Protein AF-A0A9W9YNW7-F1 (afdb_monomer_lite)

Radius of gyration: 22.31 Å; chains: 1; bounding box: 54×56×65 Å

pLDDT: mean 75.71, std 17.48, range [20.53, 98.12]

Structure (mmCIF, N/CA/C/O backbone):
data_AF-A0A9W9YNW7-F1
#
_entry.id   AF-A0A9W9YNW7-F1
#
loop_
_atom_site.group_PDB
_atom_site.id
_atom_site.type_symbol
_atom_site.label_atom_id
_atom_site.label_alt_id
_atom_site.label_comp_id
_atom_site.label_asym_id
_atom_site.label_entity_id
_atom_site.label_seq_id
_atom_site.pdbx_PDB_ins_code
_atom_site.Cartn_x
_atom_site.Cartn_y
_atom_site.Cartn_z
_atom_site.occupancy
_atom_site.B_iso_or_equiv
_atom_site.auth_seq_id
_atom_site.auth_comp_id
_atom_site.auth_asym_id
_atom_site.auth_atom_id
_atom_site.pdbx_PDB_model_num
ATOM 1 N N . MET A 1 1 ? -9.383 -32.045 20.557 1.00 24.62 1 MET A N 1
ATOM 2 C CA . MET A 1 1 ? -8.250 -31.880 19.621 1.00 24.62 1 MET A CA 1
ATOM 3 C C . MET A 1 1 ? -8.516 -30.583 18.873 1.00 24.62 1 MET A C 1
ATOM 5 O O . MET A 1 1 ? -9.113 -30.605 17.807 1.00 24.62 1 MET A O 1
ATOM 9 N N . GLU A 1 2 ? -8.221 -29.445 19.496 1.00 21.47 2 GLU A N 1
ATOM 10 C CA . GLU A 1 2 ? -8.476 -28.137 18.882 1.00 21.47 2 GLU A CA 1
ATOM 11 C C . GLU A 1 2 ? -7.205 -27.673 18.181 1.00 21.47 2 GLU A C 1
ATOM 13 O O . GLU A 1 2 ? -6.142 -27.541 18.788 1.00 21.47 2 GLU A O 1
ATOM 18 N N . LYS A 1 3 ? -7.314 -27.539 16.858 1.00 20.53 3 LYS A N 1
ATOM 19 C CA . LYS A 1 3 ? -6.273 -27.009 15.987 1.00 20.53 3 LYS A CA 1
ATOM 20 C C . LYS A 1 3 ? -6.343 -25.487 16.042 1.00 20.53 3 LYS A C 1
ATOM 22 O O . LYS A 1 3 ? -7.335 -24.905 15.619 1.00 20.53 3 LYS A O 1
ATOM 27 N N . TRP A 1 4 ? -5.271 -24.868 16.514 1.00 24.08 4 TRP A N 1
ATOM 28 C CA . TRP A 1 4 ? -5.040 -23.435 16.387 1.00 24.08 4 TRP A CA 1
ATOM 29 C C . TRP A 1 4 ? -4.492 -23.141 14.987 1.00 24.08 4 TRP A C 1
ATOM 31 O O . TRP A 1 4 ? -3.465 -23.698 14.596 1.00 24.08 4 TRP A O 1
ATOM 41 N N . ILE A 1 5 ? -5.172 -22.280 14.229 1.00 20.89 5 ILE A N 1
ATOM 42 C CA . ILE A 1 5 ? -4.600 -21.630 13.046 1.00 20.89 5 ILE A CA 1
ATOM 43 C C . ILE A 1 5 ? -4.037 -20.297 13.534 1.00 20.89 5 ILE A C 1
ATOM 45 O O . ILE A 1 5 ? -4.786 -19.392 13.888 1.00 20.89 5 ILE A O 1
ATOM 49 N N . ILE A 1 6 ? -2.710 -20.204 13.593 1.00 22.94 6 ILE A N 1
ATOM 50 C CA . ILE A 1 6 ? -1.986 -18.963 13.872 1.00 22.94 6 ILE A CA 1
ATOM 51 C C . ILE A 1 6 ? -1.779 -18.268 12.524 1.00 22.94 6 ILE A C 1
ATOM 53 O O . ILE A 1 6 ? -0.952 -18.703 11.725 1.00 22.94 6 ILE A O 1
ATOM 57 N N . LEU A 1 7 ? -2.539 -17.205 12.264 1.00 22.58 7 LEU A N 1
ATOM 58 C CA . LEU A 1 7 ? -2.177 -16.182 11.282 1.00 22.58 7 LEU A CA 1
ATOM 59 C C . LEU A 1 7 ? -1.443 -15.069 12.034 1.00 22.58 7 LEU A C 1
ATOM 61 O O . LEU A 1 7 ? -1.831 -14.711 13.141 1.00 22.58 7 LEU A O 1
ATOM 65 N N . SER A 1 8 ? -0.356 -14.565 11.455 1.00 25.12 8 SER A N 1
ATOM 66 C CA . SER A 1 8 ? 0.611 -13.638 12.053 1.00 25.12 8 SER A CA 1
ATOM 67 C C . SER A 1 8 ? 0.098 -12.197 12.209 1.00 25.12 8 SER A C 1
ATOM 69 O O . SER A 1 8 ? 0.750 -11.246 11.793 1.00 25.12 8 SER A O 1
ATOM 71 N N . LEU A 1 9 ? -1.048 -12.034 12.862 1.00 29.39 9 LEU A N 1
ATOM 72 C CA . LEU A 1 9 ? -1.366 -10.879 13.693 1.00 29.39 9 LEU A CA 1
ATOM 73 C C . LEU A 1 9 ? -1.364 -11.397 15.132 1.00 29.39 9 LEU A C 1
ATOM 75 O O . LEU A 1 9 ? -1.964 -12.436 15.405 1.00 29.39 9 LEU A O 1
ATOM 79 N N . SER A 1 10 ? -0.743 -10.689 16.072 1.00 33.53 10 SER A N 1
ATOM 80 C CA . SER A 1 10 ? -0.905 -10.985 17.503 1.00 33.53 10 SER A CA 1
ATOM 81 C C . SER A 1 10 ? -2.305 -10.555 17.964 1.00 33.53 10 SER A C 1
ATOM 83 O O . SER A 1 10 ? -2.442 -9.648 18.780 1.00 33.53 10 SER A O 1
ATOM 85 N N . LEU A 1 11 ? -3.350 -11.146 17.382 1.00 32.44 11 LEU A N 1
ATOM 86 C CA . LEU A 1 11 ? -4.740 -10.917 17.737 1.00 32.44 11 LEU A CA 1
ATOM 87 C C . LEU A 1 11 ? -5.091 -11.889 18.864 1.00 32.44 11 LEU A C 1
ATOM 89 O O . LEU A 1 11 ? -5.338 -13.070 18.629 1.00 32.44 11 LEU A O 1
ATOM 93 N N . PHE A 1 12 ? -5.079 -11.395 20.098 1.00 39.53 12 PHE A N 1
ATOM 94 C CA . PHE A 1 12 ? -5.552 -12.152 21.253 1.00 39.53 12 PHE A CA 1
ATOM 95 C C . PHE A 1 12 ? -6.961 -11.690 21.621 1.00 39.53 12 PHE A C 1
ATOM 97 O O . PHE A 1 12 ? -7.183 -10.523 21.946 1.00 39.53 12 PHE A O 1
ATOM 104 N N . ALA A 1 13 ? -7.908 -12.625 21.577 1.00 38.06 13 ALA A N 1
ATOM 105 C CA . ALA A 1 13 ? -9.232 -12.452 22.155 1.00 38.06 13 ALA A CA 1
ATOM 106 C C . ALA A 1 13 ? -9.176 -12.865 23.632 1.00 38.06 13 ALA A C 1
ATOM 108 O O . ALA A 1 13 ? -8.926 -14.032 23.940 1.00 38.06 13 ALA A O 1
ATOM 109 N N . LEU A 1 14 ? -9.398 -11.921 24.551 1.00 43.72 14 LEU A N 1
ATOM 110 C CA . LEU A 1 14 ? -9.588 -12.256 25.961 1.00 43.72 14 LEU A CA 1
ATOM 111 C C . LEU A 1 14 ? -11.058 -12.617 26.190 1.00 43.72 14 LEU A C 1
ATOM 113 O O . LEU A 1 14 ? -11.918 -11.743 26.244 1.00 43.72 14 LEU A O 1
ATOM 117 N N . ALA A 1 15 ? -11.340 -13.911 26.338 1.00 36.50 15 ALA A N 1
ATOM 118 C CA . ALA A 1 15 ? -12.614 -14.401 26.851 1.00 36.50 15 ALA A CA 1
ATOM 119 C C . ALA A 1 15 ? -12.438 -14.761 28.331 1.00 36.50 15 ALA A C 1
ATOM 121 O O . ALA A 1 15 ? -11.646 -15.645 28.665 1.00 36.50 15 ALA A O 1
ATOM 122 N N . HIS A 1 16 ? -13.160 -14.092 29.232 1.00 44.31 16 HIS A N 1
ATOM 123 C CA . HIS A 1 16 ? -13.168 -14.497 30.634 1.00 44.31 16 HIS A CA 1
ATOM 124 C C . HIS A 1 16 ? -14.556 -14.386 31.261 1.00 44.31 16 HIS A C 1
ATOM 126 O O . HIS A 1 16 ? -15.118 -13.308 31.426 1.00 44.31 16 HIS A O 1
ATOM 132 N N . GLN A 1 17 ? -15.097 -15.542 31.635 1.00 41.09 17 GLN A N 1
ATOM 133 C CA . GLN A 1 17 ? -16.295 -15.676 32.446 1.00 41.09 17 GLN A CA 1
ATOM 134 C C . GLN A 1 17 ? -15.825 -15.562 33.907 1.00 41.09 17 GLN A C 1
ATOM 136 O O . GLN A 1 17 ? -15.124 -16.453 34.372 1.00 41.09 17 GLN A O 1
ATOM 141 N N . THR A 1 18 ? -16.189 -14.481 34.616 1.00 42.75 18 THR A N 1
ATOM 142 C CA . THR A 1 18 ? -16.122 -14.273 36.094 1.00 42.75 18 THR A CA 1
ATOM 143 C C . THR A 1 18 ? -15.006 -13.430 36.757 1.00 42.75 18 THR A C 1
ATOM 145 O O . THR A 1 18 ? -15.107 -13.214 37.963 1.00 42.75 18 THR A O 1
ATOM 148 N N . LYS A 1 19 ? -14.030 -12.833 36.050 1.00 54.34 19 LYS A N 1
ATOM 149 C CA . LYS A 1 19 ? -13.093 -11.834 36.642 1.00 54.34 19 LYS A CA 1
ATOM 150 C C . LYS A 1 19 ? -13.172 -10.480 35.935 1.00 54.34 19 LYS A C 1
ATOM 152 O O . LYS A 1 19 ? -13.503 -10.431 34.754 1.00 54.34 19 LYS A O 1
ATOM 157 N N . GLY A 1 20 ? -12.936 -9.396 36.680 1.00 69.31 20 GLY A N 1
ATOM 158 C CA . GLY A 1 20 ? -13.095 -8.013 36.215 1.00 69.31 20 GLY A CA 1
ATOM 159 C C . GLY A 1 20 ? -12.234 -7.672 34.994 1.00 69.31 20 GLY A C 1
ATOM 160 O O . GLY A 1 20 ? -11.165 -8.248 34.792 1.00 69.31 20 GLY A O 1
ATOM 161 N N . ILE A 1 21 ? -12.709 -6.725 34.176 1.00 76.12 21 ILE A N 1
ATOM 162 C CA . ILE A 1 21 ? -12.034 -6.266 32.948 1.00 76.12 21 ILE A CA 1
ATOM 163 C C . ILE A 1 21 ? -10.605 -5.777 33.250 1.00 76.12 21 ILE A C 1
ATOM 165 O O . ILE A 1 21 ? -9.687 -6.009 32.469 1.00 76.12 21 ILE A O 1
ATOM 169 N N . ASP A 1 22 ? -10.387 -5.162 34.409 1.00 78.06 22 ASP A N 1
ATOM 170 C CA . ASP A 1 22 ? -9.084 -4.708 34.893 1.00 78.06 22 ASP A CA 1
ATOM 171 C C . ASP A 1 22 ? -8.070 -5.845 35.091 1.00 78.06 22 ASP A C 1
ATOM 173 O O . ASP A 1 22 ? -6.910 -5.708 34.697 1.00 78.06 22 ASP A O 1
ATOM 177 N N . GLU A 1 23 ? -8.482 -6.986 35.651 1.00 77.44 23 GLU A N 1
ATOM 178 C CA . GLU A 1 23 ? -7.599 -8.154 35.792 1.00 77.44 23 GLU A CA 1
ATOM 179 C C . GLU A 1 23 ? -7.192 -8.709 34.422 1.00 77.44 23 GLU A C 1
ATOM 181 O O . GLU A 1 23 ? -6.022 -9.024 34.203 1.00 77.44 23 GLU A O 1
ATOM 186 N N . ALA A 1 24 ? -8.142 -8.778 33.487 1.00 78.06 24 ALA A N 1
ATOM 187 C CA . ALA A 1 24 ? -7.903 -9.260 32.131 1.00 78.06 24 ALA A CA 1
ATOM 188 C C . ALA A 1 24 ? -6.897 -8.368 31.376 1.00 78.06 24 ALA A C 1
ATOM 190 O O . ALA A 1 24 ? -5.941 -8.867 30.781 1.00 78.06 24 ALA A O 1
ATOM 191 N N . LEU A 1 25 ? -7.054 -7.043 31.453 1.00 84.31 25 LEU A N 1
ATOM 192 C CA . LEU A 1 25 ? -6.130 -6.086 30.832 1.00 84.31 25 LEU A CA 1
ATOM 193 C C . LEU A 1 25 ? -4.722 -6.148 31.454 1.00 84.31 25 LEU A C 1
ATOM 195 O O . LEU A 1 25 ? -3.717 -6.067 30.741 1.00 84.31 25 LEU A O 1
ATOM 199 N N . ASN A 1 26 ? -4.627 -6.347 32.772 1.00 83.75 26 ASN A N 1
ATOM 200 C CA . ASN A 1 26 ? -3.341 -6.527 33.448 1.00 83.75 26 ASN A CA 1
ATOM 201 C C . ASN A 1 26 ? -2.655 -7.844 33.050 1.00 83.75 26 ASN A C 1
ATOM 203 O O . ASN A 1 26 ? -1.452 -7.842 32.793 1.00 83.75 26 ASN A O 1
ATOM 207 N N . ALA A 1 27 ? -3.401 -8.947 32.938 1.00 82.75 27 ALA A N 1
ATOM 208 C CA . ALA A 1 27 ? -2.867 -10.210 32.426 1.00 82.75 27 ALA A CA 1
ATOM 209 C C . ALA A 1 27 ? -2.365 -10.053 30.982 1.00 82.75 27 ALA A C 1
ATOM 211 O O . ALA A 1 27 ? -1.250 -10.454 30.661 1.00 82.75 27 ALA A O 1
ATOM 212 N N . ALA A 1 28 ? -3.126 -9.368 30.121 1.00 83.12 28 ALA A N 1
ATOM 213 C CA . ALA A 1 28 ? -2.689 -9.078 28.757 1.00 83.12 28 ALA A CA 1
ATOM 214 C C . ALA A 1 28 ? -1.382 -8.264 28.730 1.00 83.12 28 ALA A C 1
ATOM 216 O O . ALA A 1 28 ? -0.476 -8.566 27.953 1.00 83.12 28 ALA A O 1
ATOM 217 N N . THR A 1 29 ? -1.251 -7.264 29.604 1.00 83.94 29 THR A N 1
ATOM 218 C CA . THR A 1 29 ? -0.028 -6.456 29.730 1.00 83.94 29 THR A CA 1
ATOM 219 C C . THR A 1 29 ? 1.171 -7.327 30.107 1.00 83.94 29 THR A C 1
ATOM 221 O O . THR A 1 29 ? 2.203 -7.284 29.438 1.00 83.94 29 THR A O 1
ATOM 224 N N . ASN A 1 30 ? 1.032 -8.117 31.173 1.00 83.62 30 ASN A N 1
ATOM 225 C CA . ASN A 1 30 ? 2.149 -8.815 31.803 1.00 83.62 30 ASN A CA 1
ATOM 226 C C . ASN A 1 30 ? 2.539 -10.104 31.081 1.00 83.62 30 ASN A C 1
ATOM 228 O O . ASN A 1 30 ? 3.728 -10.402 30.984 1.00 83.62 30 ASN A O 1
ATOM 232 N N . ASP A 1 31 ? 1.563 -10.836 30.550 1.00 82.75 31 ASP A N 1
ATOM 233 C CA . ASP A 1 31 ? 1.771 -12.200 30.062 1.00 82.75 31 ASP A CA 1
ATOM 234 C C . ASP A 1 31 ? 1.823 -12.272 28.531 1.00 82.75 31 ASP A C 1
ATOM 236 O O . ASP A 1 31 ? 2.442 -13.179 27.976 1.00 82.75 31 ASP A O 1
ATOM 240 N N . VAL A 1 32 ? 1.189 -11.318 27.835 1.00 81.69 32 VAL A N 1
ATOM 241 C CA . VAL A 1 32 ? 1.068 -11.333 26.367 1.00 81.69 32 VAL A CA 1
ATOM 242 C C . VAL A 1 32 ? 1.924 -10.244 25.728 1.00 81.69 32 VAL A C 1
ATOM 244 O O . VAL A 1 32 ? 2.805 -10.530 24.915 1.00 81.69 32 VAL A O 1
ATOM 247 N N . PHE A 1 33 ? 1.683 -8.981 26.079 1.00 82.31 33 PHE A N 1
ATOM 248 C CA . PHE A 1 33 ? 2.287 -7.851 25.370 1.00 82.31 33 PHE A CA 1
ATOM 249 C C . PHE A 1 33 ? 3.686 -7.479 25.863 1.00 82.31 33 PHE A C 1
ATOM 251 O O . PHE A 1 33 ? 4.446 -6.877 25.105 1.00 82.31 33 PHE A O 1
ATOM 258 N N . SER A 1 34 ? 4.067 -7.897 27.070 1.00 79.69 34 SER A N 1
ATOM 259 C CA . SER A 1 34 ? 5.428 -7.746 27.605 1.00 79.69 34 SER A CA 1
ATOM 260 C C . SER A 1 34 ? 6.497 -8.422 26.733 1.00 79.69 34 SER A C 1
ATOM 262 O O . SER A 1 34 ? 7.608 -7.911 26.608 1.00 79.69 34 SER A O 1
ATOM 264 N N . ALA A 1 35 ? 6.149 -9.539 26.085 1.00 74.94 35 ALA A N 1
ATOM 265 C CA . ALA A 1 35 ? 7.023 -10.309 25.201 1.00 74.94 35 ALA A CA 1
ATOM 266 C C . ALA A 1 35 ? 6.728 -10.084 23.703 1.00 74.94 35 ALA A C 1
ATOM 268 O O . ALA A 1 35 ? 7.316 -10.748 22.843 1.00 74.94 35 ALA A O 1
ATOM 269 N N . ALA A 1 36 ? 5.811 -9.172 23.362 1.00 68.62 36 ALA A N 1
ATOM 270 C CA . ALA A 1 36 ? 5.414 -8.943 21.978 1.00 68.62 36 ALA A CA 1
ATOM 271 C C . ALA A 1 36 ? 6.550 -8.302 21.166 1.00 68.62 36 ALA A C 1
ATOM 273 O O . ALA A 1 36 ? 7.175 -7.327 21.588 1.00 68.62 36 ALA A O 1
ATOM 274 N N . ARG A 1 37 ? 6.774 -8.805 19.944 1.00 60.12 37 ARG A N 1
ATOM 275 C CA . ARG A 1 37 ? 7.770 -8.256 19.007 1.00 60.12 37 ARG A CA 1
ATOM 276 C C . ARG A 1 37 ? 7.533 -6.758 18.784 1.00 60.12 37 ARG A C 1
ATOM 278 O O . ARG A 1 37 ? 6.393 -6.303 18.757 1.00 60.12 37 ARG A O 1
ATOM 285 N N . THR A 1 38 ? 8.610 -5.992 18.656 1.00 57.81 38 THR A N 1
ATOM 286 C CA . THR A 1 38 ? 8.573 -4.525 18.511 1.00 57.81 38 THR A CA 1
ATOM 287 C C . THR A 1 38 ? 8.147 -4.056 17.122 1.00 57.81 38 THR A C 1
ATOM 289 O O . THR A 1 38 ? 7.725 -2.916 16.983 1.00 57.81 38 THR A O 1
ATOM 292 N N . SER A 1 39 ? 8.221 -4.924 16.110 1.00 51.56 39 SER A N 1
ATOM 293 C CA . SER A 1 39 ? 7.920 -4.604 14.709 1.00 51.56 39 SER A CA 1
ATOM 294 C C . SER A 1 39 ? 6.498 -4.959 14.262 1.00 51.56 39 SER A C 1
ATOM 296 O O . SER A 1 39 ? 6.182 -4.794 13.090 1.00 51.56 39 SER A O 1
ATOM 298 N N . VAL A 1 40 ? 5.646 -5.474 15.156 1.00 55.44 40 VAL A N 1
ATOM 299 C CA . VAL A 1 40 ? 4.271 -5.877 14.818 1.00 55.44 40 VAL A CA 1
ATOM 300 C C . VAL A 1 40 ? 3.263 -5.021 15.561 1.00 55.44 40 VAL A C 1
ATOM 302 O O . VAL A 1 40 ? 3.490 -4.622 16.706 1.00 55.44 40 VAL A O 1
ATOM 305 N N . ARG A 1 41 ? 2.112 -4.779 14.932 1.00 60.34 41 ARG A N 1
ATOM 306 C CA . ARG A 1 41 ? 0.999 -4.125 15.614 1.00 60.34 41 ARG A CA 1
ATOM 307 C C . ARG A 1 41 ? 0.466 -4.985 16.743 1.00 60.34 41 ARG A C 1
ATOM 309 O O . ARG A 1 41 ? 0.321 -6.201 16.617 1.00 60.34 41 ARG A O 1
ATOM 316 N N . ARG A 1 42 ? 0.142 -4.318 17.845 1.00 71.12 42 ARG A N 1
ATOM 317 C CA . ARG A 1 42 ? -0.374 -4.937 19.058 1.00 71.12 42 ARG A CA 1
ATOM 318 C C . ARG A 1 42 ? -1.806 -4.466 19.237 1.00 71.12 42 ARG A C 1
ATOM 320 O O . ARG A 1 42 ? -2.041 -3.286 19.482 1.00 71.12 42 ARG A O 1
ATOM 327 N N . ILE A 1 43 ? -2.749 -5.382 19.056 1.00 77.31 43 ILE A N 1
ATOM 328 C CA . ILE A 1 43 ? -4.176 -5.101 19.185 1.00 77.31 43 ILE A CA 1
ATOM 329 C C . ILE A 1 43 ? -4.733 -6.030 20.257 1.00 77.31 43 ILE A C 1
ATOM 331 O O . ILE A 1 43 ? -4.586 -7.248 20.162 1.00 77.31 43 ILE A O 1
ATOM 335 N N . ALA A 1 44 ? -5.371 -5.454 21.270 1.00 79.94 44 ALA A N 1
ATOM 336 C CA . ALA A 1 44 ? -6.149 -6.190 22.254 1.00 79.94 44 ALA A CA 1
ATOM 337 C C . ALA A 1 44 ? -7.633 -6.035 21.920 1.00 79.94 44 ALA A C 1
ATOM 339 O O . ALA A 1 44 ? -8.120 -4.912 21.813 1.00 79.94 44 ALA A O 1
ATOM 340 N N . VAL A 1 45 ? -8.354 -7.147 21.770 1.00 79.94 45 VAL A N 1
ATOM 341 C CA . VAL A 1 45 ? -9.808 -7.121 21.570 1.00 79.94 45 VAL A CA 1
ATOM 342 C C . VAL A 1 45 ? -10.489 -7.568 22.858 1.00 79.94 45 VAL A C 1
ATOM 344 O O . VAL A 1 45 ? -10.316 -8.704 23.305 1.00 79.94 45 VAL A O 1
ATOM 347 N N . VAL A 1 46 ? -11.258 -6.662 23.456 1.00 79.69 46 VAL A N 1
ATOM 348 C CA . VAL A 1 46 ? -12.055 -6.903 24.659 1.00 79.69 46 VAL A CA 1
ATOM 349 C C . VAL A 1 46 ? -13.469 -7.256 24.231 1.00 79.69 46 VAL A C 1
ATOM 351 O O . VAL A 1 46 ? -14.216 -6.390 23.790 1.00 79.69 46 VAL A O 1
ATOM 354 N N . LEU A 1 47 ? -13.834 -8.529 24.364 1.00 75.19 47 LEU A N 1
ATOM 355 C CA . LEU A 1 47 ? -15.186 -9.020 24.099 1.00 75.19 47 LEU A CA 1
ATOM 356 C C . LEU A 1 47 ? -15.957 -9.085 25.420 1.00 75.19 47 LEU A C 1
ATOM 358 O O . LEU A 1 47 ? -15.543 -9.782 26.345 1.00 75.19 47 LEU A O 1
ATOM 362 N N . SER A 1 48 ? -17.068 -8.358 25.524 1.00 74.06 48 SER A N 1
ATOM 363 C CA . SER A 1 48 ? -17.885 -8.300 26.740 1.00 74.06 48 SER A CA 1
ATOM 364 C C . SER A 1 48 ? -19.378 -8.247 26.408 1.00 74.06 48 SER A C 1
ATOM 366 O O . SER A 1 48 ? -19.780 -7.775 25.351 1.00 74.06 48 SER A O 1
ATOM 368 N N . ASP A 1 49 ? -20.227 -8.696 27.327 1.00 67.12 49 ASP A N 1
ATOM 369 C CA . ASP A 1 49 ? -21.675 -8.446 27.288 1.00 67.12 49 ASP A CA 1
ATOM 370 C C . ASP A 1 49 ? -22.040 -7.026 27.778 1.00 67.12 49 ASP A C 1
ATOM 372 O O . ASP A 1 49 ? -23.214 -6.677 27.913 1.00 67.12 49 ASP A O 1
ATOM 376 N N . GLY A 1 50 ? -21.027 -6.200 28.064 1.00 59.62 50 GLY A N 1
ATOM 377 C CA . GLY A 1 50 ? -21.168 -4.841 28.568 1.00 59.62 50 GLY A CA 1
ATOM 378 C C . GLY A 1 50 ? -21.526 -4.770 30.051 1.00 59.62 50 GLY A C 1
ATOM 379 O O . GLY A 1 50 ? -21.831 -3.680 30.527 1.00 59.62 50 GLY A O 1
ATOM 380 N N . LYS A 1 51 ? -21.504 -5.881 30.800 1.00 62.31 51 LYS A N 1
ATOM 381 C CA . LYS A 1 51 ? -21.850 -5.899 32.226 1.00 62.31 51 LYS A CA 1
ATOM 382 C C . LYS A 1 51 ? -20.630 -6.214 33.083 1.00 62.31 51 LYS A C 1
ATOM 384 O O . LYS A 1 51 ? -19.933 -7.200 32.873 1.00 62.31 51 LYS A O 1
ATOM 389 N N . GLN A 1 52 ? -20.410 -5.406 34.118 1.00 60.44 52 GLN A N 1
ATOM 390 C CA . GLN A 1 52 ? -19.428 -5.690 35.165 1.00 60.44 52 GLN A CA 1
ATOM 391 C C . GLN A 1 52 ? -20.147 -5.795 36.515 1.00 60.44 52 GLN A C 1
ATOM 393 O O . GLN A 1 52 ? -20.944 -4.929 36.874 1.00 60.44 52 GLN A O 1
ATOM 398 N N . GLY A 1 53 ? -19.898 -6.887 37.247 1.00 49.16 53 GLY A N 1
ATOM 399 C CA . GLY A 1 53 ? -20.630 -7.246 38.472 1.00 49.16 53 GLY A CA 1
ATOM 400 C C . GLY A 1 53 ? -20.396 -6.330 39.681 1.00 49.16 53 GLY A C 1
ATOM 401 O O . GLY A 1 53 ? -21.090 -6.465 40.685 1.00 49.16 53 GLY A O 1
ATOM 402 N N . SER A 1 54 ? -19.448 -5.394 39.601 1.00 56.34 54 SER A N 1
ATOM 403 C CA . SER A 1 54 ? -19.090 -4.455 40.667 1.00 56.34 54 SER A CA 1
ATOM 404 C C . SER A 1 54 ? -18.867 -3.052 40.090 1.00 56.34 54 SER A C 1
ATOM 406 O O . SER A 1 54 ? -18.082 -2.869 39.164 1.00 56.34 54 SER A O 1
ATOM 408 N N . GLN A 1 55 ? -19.579 -2.060 40.634 1.00 55.38 55 GLN A N 1
ATOM 409 C CA . GLN A 1 55 ? -19.561 -0.653 40.206 1.00 55.38 55 GLN A CA 1
ATOM 410 C C . GLN A 1 55 ? -18.970 0.230 41.318 1.00 55.38 55 GLN A C 1
ATOM 412 O O . GLN A 1 55 ? -19.295 0.034 42.490 1.00 55.38 55 GLN A O 1
ATOM 417 N N . GLY A 1 56 ? -18.126 1.208 40.969 1.00 57.69 56 GLY A N 1
ATOM 418 C CA . GLY A 1 56 ? -17.588 2.205 41.906 1.00 57.69 56 GLY A CA 1
ATOM 419 C C . GLY A 1 56 ? -16.248 2.809 41.466 1.00 57.69 56 GLY A C 1
ATOM 420 O O . GLY A 1 56 ? -15.526 2.214 40.669 1.00 57.69 56 GLY A O 1
ATOM 421 N N . SER A 1 57 ? -15.877 3.967 42.030 1.00 58.66 57 SER A N 1
ATOM 422 C CA . SER A 1 57 ? -14.693 4.752 41.623 1.00 58.66 57 SER A CA 1
ATOM 423 C C . SER A 1 57 ? -13.366 3.983 41.686 1.00 58.66 57 SER A C 1
ATOM 425 O O . SER A 1 57 ? -12.439 4.281 40.937 1.00 58.66 57 SER A O 1
ATOM 427 N N . THR A 1 58 ? -13.264 2.984 42.567 1.00 65.88 58 THR A N 1
ATOM 428 C CA . THR A 1 58 ? -12.090 2.104 42.672 1.00 65.88 58 THR A CA 1
ATOM 429 C C . THR A 1 58 ? -11.972 1.160 41.473 1.00 65.88 58 THR A C 1
ATOM 431 O O . THR A 1 58 ? -10.875 0.963 40.963 1.00 65.88 58 THR A O 1
ATOM 434 N N . VAL A 1 59 ? -13.092 0.618 40.984 1.00 70.56 59 VAL A N 1
ATOM 435 C CA . VAL A 1 59 ? -13.119 -0.278 39.815 1.00 70.56 59 VAL A CA 1
ATOM 436 C C . VAL A 1 59 ? -12.787 0.507 38.546 1.00 70.56 59 VAL A C 1
ATOM 438 O O . VAL A 1 59 ? -11.944 0.086 37.759 1.00 70.56 59 VAL A O 1
ATOM 441 N N . ASP A 1 60 ? -13.364 1.699 38.398 1.00 73.44 60 ASP A N 1
ATOM 442 C CA . ASP A 1 60 ? -13.074 2.599 37.278 1.00 73.44 60 ASP A CA 1
ATOM 443 C C . ASP A 1 60 ? -11.589 3.001 37.235 1.00 73.44 60 ASP A C 1
ATOM 445 O O . ASP A 1 60 ? -10.956 2.985 36.177 1.00 73.44 60 ASP A O 1
ATOM 449 N N . GLY A 1 61 ? -11.011 3.318 38.401 1.00 75.62 61 GLY A N 1
ATOM 450 C CA . GLY A 1 61 ? -9.590 3.638 38.540 1.00 75.62 61 GLY A CA 1
ATOM 451 C C . GLY A 1 61 ? -8.673 2.475 38.151 1.00 75.62 61 GLY A C 1
ATOM 452 O O . GLY A 1 61 ? -7.662 2.690 37.476 1.00 75.62 61 GLY A O 1
ATOM 453 N N . ASN A 1 62 ? -9.041 1.243 38.505 1.00 80.38 62 ASN A N 1
ATOM 454 C CA . ASN A 1 62 ? -8.286 0.047 38.134 1.00 80.38 62 ASN A CA 1
ATOM 455 C C . ASN A 1 62 ? -8.328 -0.214 36.625 1.00 80.38 62 ASN A C 1
ATOM 457 O O . ASN A 1 62 ? -7.284 -0.468 36.025 1.00 80.38 62 ASN A O 1
ATOM 461 N N . ILE A 1 63 ? -9.504 -0.097 36.000 1.00 81.50 63 ILE A N 1
ATOM 462 C CA . ILE A 1 63 ? -9.670 -0.280 34.549 1.00 81.50 63 ILE A CA 1
ATOM 463 C C . ILE A 1 63 ? -8.850 0.758 33.790 1.00 81.50 63 ILE A C 1
ATOM 465 O O . ILE A 1 63 ? -8.120 0.409 32.861 1.00 81.50 63 ILE A O 1
ATOM 469 N N . LYS A 1 64 ? -8.909 2.025 34.217 1.00 81.44 64 LYS A N 1
ATOM 470 C CA . LYS A 1 64 ? -8.110 3.096 33.617 1.00 81.44 64 LYS A CA 1
ATOM 471 C C . LYS A 1 64 ? -6.613 2.804 33.728 1.00 81.44 64 LYS A C 1
ATOM 473 O O . LYS A 1 64 ? -5.906 2.879 32.730 1.00 81.44 64 LYS A O 1
ATOM 478 N N . THR A 1 65 ? -6.149 2.398 34.909 1.00 84.62 65 THR A N 1
ATOM 479 C CA . THR A 1 65 ? -4.736 2.064 35.152 1.00 84.62 65 THR A CA 1
ATOM 480 C C . THR A 1 65 ? -4.274 0.891 34.283 1.00 84.62 65 THR A C 1
ATOM 482 O O . THR A 1 65 ? -3.226 0.965 33.644 1.00 84.62 65 THR A O 1
ATOM 485 N N . ALA A 1 66 ? -5.064 -0.183 34.220 1.00 83.88 66 ALA A N 1
ATOM 486 C CA . ALA A 1 66 ? -4.746 -1.360 33.416 1.00 83.88 66 ALA A CA 1
ATOM 487 C C . ALA A 1 66 ? -4.710 -1.028 31.915 1.00 83.88 66 ALA A C 1
ATOM 489 O O . ALA A 1 66 ? -3.805 -1.451 31.197 1.00 83.88 66 ALA A O 1
ATOM 490 N N . THR A 1 67 ? -5.650 -0.198 31.457 1.00 84.69 67 THR A N 1
ATOM 491 C CA . THR A 1 67 ? -5.689 0.287 30.074 1.00 84.69 67 THR A CA 1
ATOM 492 C C . THR A 1 67 ? -4.465 1.152 29.763 1.00 84.69 67 THR A C 1
ATOM 494 O O . THR A 1 67 ? -3.789 0.923 28.767 1.00 84.69 67 THR A O 1
ATOM 497 N N . GLU A 1 68 ? -4.105 2.101 30.630 1.00 82.50 68 GLU A N 1
ATOM 498 C CA . GLU A 1 68 ? -2.912 2.945 30.458 1.00 82.50 68 GLU A CA 1
ATOM 499 C C . GLU A 1 68 ? -1.609 2.136 30.376 1.00 82.50 68 GLU A C 1
ATOM 501 O O . GLU A 1 68 ? -0.694 2.517 29.644 1.00 82.50 68 GLU A O 1
ATOM 506 N N . ASN A 1 69 ? -1.512 1.011 31.086 1.00 83.75 69 ASN A N 1
ATOM 507 C CA . ASN A 1 69 ? -0.344 0.135 31.003 1.00 83.75 69 ASN A CA 1
ATOM 508 C C . ASN A 1 69 ? -0.222 -0.543 29.632 1.00 83.75 69 ASN A C 1
ATOM 510 O O . ASN A 1 69 ? 0.872 -0.565 29.068 1.00 83.75 69 ASN A O 1
ATOM 514 N N . LEU A 1 70 ? -1.332 -1.009 29.051 1.00 81.75 70 LEU A N 1
ATOM 515 C CA . LEU A 1 70 ? -1.356 -1.509 27.670 1.00 81.75 70 LEU A CA 1
ATOM 516 C C . LEU A 1 70 ? -0.958 -0.419 26.669 1.00 81.75 70 LEU A C 1
ATOM 518 O O . LEU A 1 70 ? -0.150 -0.662 25.770 1.00 81.75 70 LEU A O 1
ATOM 522 N N . ARG A 1 71 ? -1.450 0.808 26.865 1.00 80.81 71 ARG A N 1
ATOM 523 C CA . ARG A 1 71 ? -1.128 1.952 25.996 1.00 80.81 71 ARG A CA 1
ATOM 524 C C . ARG A 1 71 ? 0.356 2.296 26.008 1.00 80.81 71 ARG A C 1
ATOM 526 O O . ARG A 1 71 ? 0.943 2.521 24.956 1.00 80.81 71 ARG A O 1
ATOM 533 N N . LYS A 1 72 ? 1.003 2.262 27.178 1.00 76.75 72 LYS A N 1
ATOM 534 C CA . LYS A 1 72 ? 2.463 2.453 27.297 1.00 76.75 72 L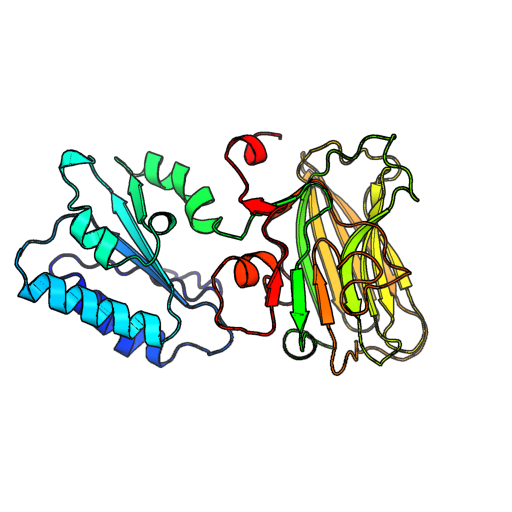YS A CA 1
ATOM 535 C C . LYS A 1 72 ? 3.266 1.400 26.528 1.00 76.75 72 LYS A C 1
ATOM 537 O O . LYS A 1 72 ? 4.396 1.671 26.136 1.00 76.75 72 LYS A O 1
ATOM 542 N N . LEU A 1 73 ? 2.687 0.223 26.289 1.00 72.81 73 LEU A N 1
ATOM 543 C CA . LEU A 1 73 ? 3.262 -0.826 25.446 1.00 72.81 73 LEU A CA 1
ATOM 544 C C . LEU A 1 73 ? 2.884 -0.678 23.960 1.00 72.81 73 LEU A C 1
ATOM 546 O O . LEU A 1 73 ? 3.169 -1.578 23.170 1.00 72.81 73 LEU A O 1
ATOM 550 N N . GLY A 1 74 ? 2.250 0.424 23.551 1.00 71.00 74 GLY A N 1
ATOM 551 C CA . GLY A 1 74 ? 1.814 0.649 22.171 1.00 71.00 74 GLY A CA 1
ATOM 552 C C . GLY A 1 74 ? 0.704 -0.305 21.722 1.00 71.00 74 GLY A C 1
ATOM 553 O O . GLY A 1 74 ? 0.619 -0.632 20.539 1.00 71.00 74 GLY A O 1
ATOM 554 N N . VAL A 1 75 ? -0.100 -0.813 22.661 1.00 76.56 75 VAL A N 1
ATOM 555 C CA . VAL A 1 75 ? -1.229 -1.701 22.369 1.00 76.56 75 VAL A CA 1
ATOM 556 C C . VAL A 1 75 ? -2.484 -0.863 22.131 1.00 76.56 75 VAL A C 1
ATOM 558 O O . VAL A 1 75 ? -2.910 -0.130 23.021 1.00 76.56 75 VAL A O 1
ATOM 561 N N . ARG A 1 76 ? -3.111 -1.017 20.959 1.00 77.38 76 ARG A N 1
ATOM 562 C CA . ARG A 1 76 ? -4.443 -0.460 20.672 1.00 77.38 76 ARG A CA 1
ATOM 563 C C . ARG A 1 76 ? -5.513 -1.397 21.225 1.00 77.38 76 ARG A C 1
ATOM 565 O O . ARG A 1 76 ? -5.458 -2.600 20.972 1.00 77.38 76 ARG A O 1
ATOM 572 N N . VAL A 1 77 ? -6.485 -0.866 21.960 1.00 77.94 77 VAL A N 1
ATOM 573 C CA . VAL A 1 77 ? -7.554 -1.667 22.574 1.00 77.94 77 VAL A CA 1
ATOM 574 C C . VAL A 1 77 ? -8.876 -1.414 21.855 1.00 77.94 77 VAL A C 1
ATOM 576 O O . VAL A 1 77 ? -9.346 -0.281 21.815 1.00 77.94 77 VAL A O 1
ATOM 579 N N . LEU A 1 78 ? -9.469 -2.474 21.305 1.00 79.25 78 LEU A N 1
ATOM 580 C CA . LEU 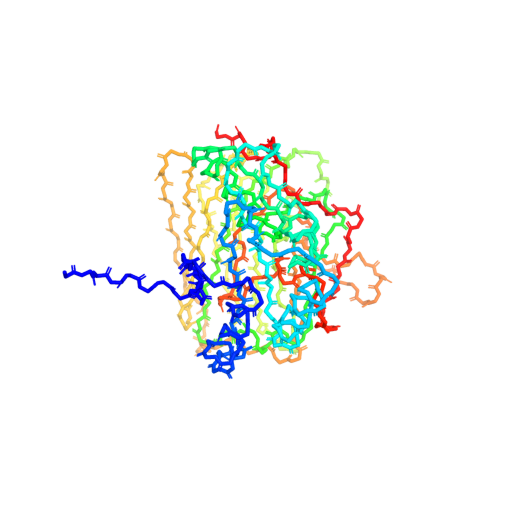A 1 78 ? -10.795 -2.479 20.687 1.00 79.25 78 LEU A CA 1
ATOM 581 C C . LEU A 1 78 ? -11.788 -3.104 21.665 1.00 79.25 78 LEU A C 1
ATOM 583 O O . LEU A 1 78 ? -11.584 -4.238 22.099 1.00 79.25 78 LEU A O 1
ATOM 587 N N . ALA A 1 79 ? -12.859 -2.395 22.010 1.00 80.56 79 ALA A N 1
ATOM 588 C CA . ALA A 1 79 ? -13.914 -2.932 22.862 1.00 80.56 79 ALA A CA 1
ATOM 589 C C . ALA A 1 79 ? -15.113 -3.338 22.011 1.00 80.56 79 ALA A C 1
ATOM 591 O O . ALA A 1 79 ? -15.675 -2.533 21.276 1.00 80.56 79 ALA A O 1
ATOM 592 N N . VAL A 1 80 ? -15.523 -4.592 22.139 1.00 80.12 80 VAL A N 1
ATOM 593 C CA . VAL A 1 80 ? -16.648 -5.178 21.423 1.00 80.12 80 VAL A CA 1
ATOM 594 C C . VAL A 1 80 ? -17.677 -5.644 22.443 1.00 80.12 80 VAL A C 1
ATOM 596 O O . VAL A 1 80 ? -17.439 -6.575 23.213 1.00 80.12 80 VAL A O 1
ATOM 599 N N . ALA A 1 81 ? -18.827 -4.981 22.438 1.00 78.31 81 ALA A N 1
ATOM 600 C CA . ALA A 1 81 ? -19.953 -5.275 23.301 1.00 78.31 81 ALA A CA 1
ATOM 601 C C . ALA A 1 81 ? -21.105 -5.910 22.524 1.00 78.31 81 ALA A C 1
ATOM 603 O O . ALA A 1 81 ? -21.608 -5.326 21.559 1.00 78.31 81 ALA A O 1
ATOM 604 N N . THR A 1 82 ? -21.536 -7.092 22.967 1.00 73.06 82 THR A N 1
ATOM 605 C CA . THR A 1 82 ? -22.637 -7.841 22.347 1.00 73.06 82 THR A CA 1
ATOM 606 C C . THR A 1 82 ? -23.828 -7.953 23.286 1.00 73.06 82 THR A C 1
ATOM 608 O O . THR A 1 82 ? -23.681 -8.420 24.415 1.00 73.06 82 THR A O 1
ATOM 611 N N . GLY A 1 83 ? -25.013 -7.581 22.815 1.00 70.12 83 GLY A N 1
ATOM 612 C CA . GLY A 1 83 ? -26.268 -7.658 23.561 1.00 70.12 83 GLY A CA 1
ATOM 613 C C . GLY A 1 83 ? -27.070 -6.360 23.456 1.00 70.12 83 GLY A C 1
ATOM 614 O O . GLY A 1 83 ? -26.531 -5.354 22.998 1.00 70.12 83 GLY A O 1
ATOM 615 N N . PRO A 1 84 ? -28.336 -6.334 23.904 1.00 67.75 84 PRO A N 1
ATOM 616 C CA . PRO A 1 84 ? -29.211 -5.179 23.719 1.00 67.75 84 PRO A CA 1
ATOM 617 C C . PRO A 1 84 ? -28.584 -3.898 24.277 1.00 67.75 84 PRO A C 1
ATOM 619 O O . PRO A 1 84 ? -28.152 -3.894 25.433 1.00 67.75 84 PRO A O 1
ATOM 622 N N . ALA A 1 85 ? -28.583 -2.803 23.511 1.00 62.66 85 ALA A N 1
ATOM 623 C CA . ALA A 1 85 ? -27.958 -1.529 23.901 1.00 62.66 85 ALA A CA 1
ATOM 624 C C . ALA A 1 85 ? -28.341 -1.023 25.313 1.00 62.66 85 ALA A C 1
ATOM 626 O O . ALA A 1 85 ? -27.522 -0.424 26.004 1.00 62.66 85 ALA A O 1
ATOM 627 N N . GLN A 1 86 ? -29.562 -1.311 25.781 1.00 59.44 86 GLN A N 1
ATOM 628 C CA . GLN A 1 86 ? -30.049 -0.935 27.123 1.00 59.44 86 GLN A CA 1
ATOM 629 C C . GLN A 1 86 ? -29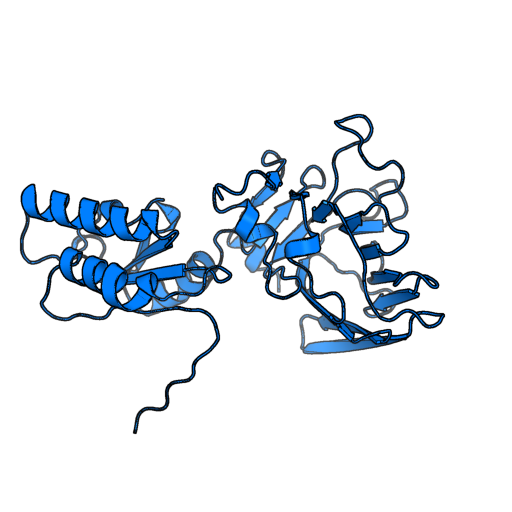.382 -1.711 28.271 1.00 59.44 86 GLN A C 1
ATOM 631 O O . GLN A 1 86 ? -29.544 -1.361 29.437 1.00 59.44 86 GLN A O 1
ATOM 636 N N . SER A 1 87 ? -28.677 -2.792 27.949 1.00 59.81 87 SER A N 1
ATOM 637 C CA . SER A 1 87 ? -28.040 -3.696 28.905 1.00 59.81 87 SER A CA 1
ATOM 638 C C . SER A 1 87 ? -26.520 -3.539 28.981 1.00 59.81 87 SER A C 1
ATOM 640 O O . SER A 1 87 ? -25.902 -4.193 29.820 1.00 59.81 87 SER A O 1
ATOM 642 N N . GLN A 1 88 ? -25.945 -2.668 28.145 1.00 65.25 88 GLN A N 1
ATOM 643 C CA . GLN A 1 88 ? -24.510 -2.421 28.057 1.00 65.25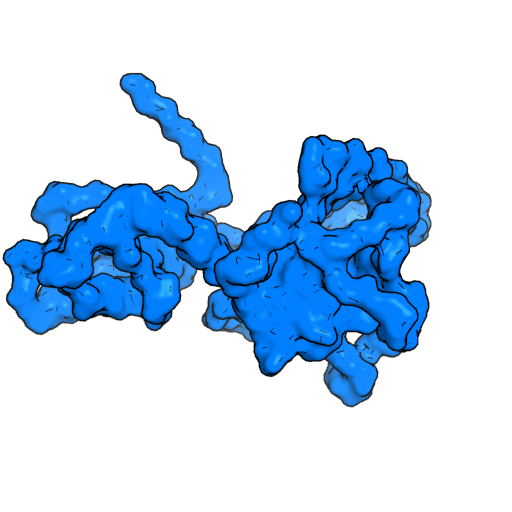 88 GLN A CA 1
ATOM 644 C C . GLN A 1 88 ? -24.106 -1.184 28.876 1.00 65.25 88 GLN A C 1
ATOM 646 O O . GLN A 1 88 ? -24.635 -0.089 28.674 1.00 65.25 88 GLN A O 1
ATOM 651 N N . ASP A 1 89 ? -23.114 -1.326 29.755 1.00 68.25 89 ASP A N 1
ATOM 652 C CA . ASP A 1 89 ? -22.460 -0.208 30.435 1.00 68.25 89 ASP A CA 1
ATOM 653 C C . ASP A 1 89 ? -21.410 0.437 29.514 1.00 68.25 89 ASP A C 1
ATOM 655 O O . ASP A 1 89 ? -20.208 0.157 29.553 1.00 68.25 89 ASP A O 1
ATOM 659 N N . THR A 1 90 ? -21.891 1.326 28.648 1.00 67.88 90 THR A N 1
ATOM 660 C CA . THR A 1 90 ? -21.057 2.065 27.686 1.00 67.88 90 THR A CA 1
ATOM 661 C C . THR A 1 90 ? -19.988 2.930 28.341 1.00 67.88 90 THR A C 1
ATOM 663 O O . THR A 1 90 ? -18.969 3.210 27.712 1.00 67.88 90 THR A O 1
ATOM 666 N N . ARG A 1 91 ? -20.171 3.336 29.601 1.00 72.44 91 ARG A N 1
ATOM 667 C CA . ARG A 1 91 ? -19.190 4.132 30.344 1.00 72.44 91 ARG A CA 1
ATOM 668 C C . ARG A 1 91 ? -17.910 3.333 30.573 1.00 72.44 91 ARG A C 1
ATOM 670 O O . ARG A 1 91 ? -16.828 3.866 30.361 1.00 72.44 91 ARG A O 1
ATOM 677 N N . ILE A 1 92 ? -18.031 2.062 30.960 1.00 69.38 92 ILE A N 1
ATOM 678 C CA . ILE A 1 92 ? -16.881 1.176 31.188 1.00 69.38 92 ILE A CA 1
ATOM 679 C C . ILE A 1 92 ? -16.141 0.896 29.885 1.00 69.38 92 ILE A C 1
ATOM 681 O O . ILE A 1 92 ? -14.923 1.040 29.823 1.00 69.38 92 ILE A O 1
ATOM 685 N N . LEU A 1 93 ? -16.874 0.578 28.824 1.00 73.75 93 LEU A N 1
ATOM 686 C CA . LEU A 1 93 ? -16.278 0.258 27.529 1.00 73.75 93 LEU A CA 1
ATOM 687 C C . LEU A 1 93 ? -15.546 1.464 26.916 1.00 73.75 93 LEU A C 1
ATOM 689 O O . LEU A 1 93 ? -14.457 1.302 26.377 1.00 73.75 93 LEU A O 1
ATOM 693 N N . ARG A 1 94 ? -16.078 2.682 27.101 1.00 74.31 94 ARG A N 1
ATOM 694 C CA . ARG A 1 94 ? -15.406 3.938 26.719 1.00 74.31 94 ARG A CA 1
ATOM 695 C C . ARG A 1 94 ? -14.141 4.234 27.524 1.00 74.31 94 ARG A C 1
ATOM 697 O O . ARG A 1 94 ? -13.280 4.954 27.040 1.00 74.31 94 ARG A O 1
ATOM 704 N N . MET A 1 95 ? -14.015 3.725 28.751 1.00 74.94 95 MET A N 1
ATOM 705 C CA . MET A 1 95 ? -12.772 3.873 29.524 1.00 74.94 95 MET A CA 1
ATOM 706 C C . MET A 1 95 ? -11.662 2.953 29.010 1.00 74.94 95 MET A C 1
ATOM 708 O O . MET A 1 95 ? -10.483 3.276 29.154 1.00 74.94 95 MET A O 1
ATOM 712 N N . VAL A 1 96 ? -12.043 1.817 28.423 1.00 77.31 96 VAL A N 1
ATOM 713 C CA . VAL A 1 96 ? -11.124 0.818 27.868 1.00 77.31 96 VAL A CA 1
ATOM 714 C C . VAL A 1 96 ? -10.610 1.246 26.490 1.00 77.31 96 VAL A C 1
ATOM 716 O O . VAL A 1 96 ? -9.456 0.982 26.152 1.00 77.31 96 VAL A O 1
ATOM 719 N N . THR A 1 97 ? -11.425 1.947 25.702 1.00 76.56 97 THR A N 1
ATOM 720 C CA . THR A 1 97 ? -11.037 2.434 24.373 1.00 76.56 97 THR A CA 1
ATOM 721 C C . THR A 1 97 ? -10.382 3.815 24.424 1.00 76.56 97 THR A C 1
ATOM 723 O O . THR A 1 97 ? -10.555 4.584 25.369 1.00 76.56 97 THR A O 1
ATOM 726 N N . GLU A 1 98 ? -9.550 4.123 23.428 1.00 69.38 98 GLU A N 1
ATOM 727 C CA . GLU A 1 98 ? -8.979 5.470 23.251 1.00 69.38 98 GLU A CA 1
ATOM 728 C C . GLU A 1 98 ? -9.899 6.369 22.439 1.00 69.38 98 GLU A C 1
ATOM 730 O O . GLU A 1 98 ? -10.038 7.556 22.734 1.00 69.38 98 GLU A O 1
ATOM 735 N N . ARG A 1 99 ? -10.520 5.788 21.411 1.00 64.00 99 ARG A N 1
ATOM 736 C CA . ARG A 1 99 ? -11.395 6.486 20.484 1.00 64.00 99 ARG A CA 1
ATOM 737 C C . ARG A 1 99 ? -12.795 5.894 20.547 1.00 64.00 99 ARG A C 1
ATOM 739 O O . ARG A 1 99 ? -12.981 4.708 20.820 1.00 64.00 99 ARG A O 1
ATOM 746 N N . ASP A 1 100 ? -13.785 6.718 20.233 1.00 62.78 100 ASP A N 1
ATOM 747 C CA . ASP A 1 100 ? -15.177 6.271 20.131 1.00 62.78 100 ASP A CA 1
ATOM 748 C C . ASP A 1 100 ? -15.371 5.254 18.992 1.00 62.78 100 ASP A C 1
ATOM 750 O O . ASP A 1 100 ? -16.226 4.381 19.093 1.00 62.78 100 ASP A O 1
ATOM 754 N N . GLU A 1 101 ? -14.543 5.320 17.944 1.00 61.69 101 GLU A N 1
ATOM 755 C CA . GLU A 1 101 ? -14.518 4.362 16.823 1.00 61.69 101 GLU A CA 1
ATOM 756 C C . GLU A 1 101 ? -13.982 2.971 17.203 1.00 61.69 101 GLU A C 1
ATOM 758 O O . GLU A 1 101 ? -14.286 1.992 16.528 1.00 61.69 101 GLU A O 1
ATOM 763 N N . ASP A 1 102 ? -13.229 2.863 18.302 1.00 68.50 102 ASP A N 1
ATOM 764 C CA . ASP A 1 102 ? -12.718 1.588 18.819 1.00 68.50 102 ASP A CA 1
ATOM 765 C C . ASP A 1 102 ? -13.759 0.852 19.685 1.00 68.50 102 ASP A C 1
ATOM 767 O O . ASP A 1 102 ? -13.508 -0.266 20.145 1.00 68.50 102 ASP A O 1
ATOM 771 N N . LEU A 1 103 ? -14.917 1.483 19.927 1.00 76.88 103 LEU A N 1
ATOM 772 C CA . LEU A 1 103 ? -16.051 0.901 20.632 1.00 76.88 103 LEU A CA 1
ATOM 773 C C . LEU A 1 103 ? -17.092 0.388 19.641 1.00 76.88 103 LEU A C 1
ATOM 775 O O . LEU A 1 103 ? -17.758 1.133 18.925 1.00 76.88 103 LEU A O 1
ATOM 779 N N . VAL A 1 104 ? -17.305 -0.915 19.688 1.00 77.06 104 VAL A N 1
ATOM 780 C CA . VAL A 1 104 ? -18.227 -1.625 18.822 1.00 77.06 104 VAL A CA 1
ATOM 781 C C . VAL A 1 104 ? -19.355 -2.146 19.672 1.00 77.06 104 VAL A C 1
ATOM 783 O O . VAL A 1 104 ? -19.153 -2.968 20.559 1.00 77.06 104 VAL A O 1
ATOM 786 N N . GLN A 1 105 ? -20.562 -1.704 19.365 1.00 77.56 105 GLN A N 1
ATOM 787 C CA . GLN A 1 105 ? -21.765 -2.213 20.003 1.00 77.56 105 GLN A CA 1
ATOM 788 C C . GLN A 1 105 ? -22.573 -2.975 18.969 1.00 77.56 105 GLN A C 1
ATOM 790 O O . GLN A 1 105 ? -22.878 -2.429 17.910 1.00 77.56 105 GLN A O 1
ATOM 795 N N . ALA A 1 106 ? -22.928 -4.215 19.256 1.00 76.12 106 ALA A N 1
ATOM 796 C CA . ALA A 1 106 ? -23.802 -5.018 18.419 1.00 76.12 106 ALA A CA 1
ATOM 797 C C . ALA A 1 106 ? -24.909 -5.622 19.281 1.00 76.12 106 ALA A C 1
ATOM 799 O O . ALA A 1 106 ? -24.642 -6.104 20.380 1.00 76.12 106 ALA A O 1
ATOM 800 N N . ASP A 1 107 ? -26.147 -5.588 18.793 1.00 75.50 107 ASP A N 1
ATOM 801 C CA . ASP A 1 107 ? -27.280 -6.141 19.539 1.00 75.50 107 ASP A CA 1
ATOM 802 C C . ASP A 1 107 ? -27.237 -7.678 19.577 1.00 75.50 107 ASP A C 1
ATOM 804 O O . ASP A 1 107 ? -27.619 -8.287 20.577 1.00 75.50 107 ASP A O 1
ATOM 808 N N . ASP A 1 108 ? -26.701 -8.296 18.523 1.00 74.12 108 ASP A N 1
ATOM 809 C CA . ASP A 1 108 ? -26.531 -9.737 18.372 1.00 74.12 108 ASP A CA 1
ATOM 810 C C . ASP A 1 108 ? -25.257 -10.083 17.574 1.00 74.12 108 ASP A C 1
ATOM 812 O O . ASP A 1 108 ? -24.458 -9.216 17.200 1.00 74.12 108 ASP A O 1
ATOM 816 N N . PHE A 1 109 ? -25.034 -11.382 17.364 1.00 72.31 109 PHE A N 1
ATOM 817 C CA . PHE A 1 109 ? -23.854 -11.880 16.663 1.00 72.31 109 PHE A CA 1
ATOM 818 C C . PHE A 1 109 ? -23.861 -11.526 15.170 1.00 72.31 109 PHE A C 1
ATOM 820 O O . PHE A 1 109 ? -22.808 -11.200 14.630 1.00 72.31 109 PHE A O 1
ATOM 827 N N . ASP A 1 110 ? -25.020 -11.513 14.513 1.00 70.44 110 ASP A N 1
ATOM 828 C CA . ASP A 1 110 ? -25.121 -11.178 13.088 1.00 70.44 110 ASP A CA 1
ATOM 829 C C . ASP A 1 110 ? -24.839 -9.686 12.853 1.00 70.44 110 ASP A C 1
ATOM 831 O O . ASP A 1 110 ? -24.102 -9.312 11.940 1.00 70.44 110 ASP A O 1
ATOM 835 N N . ALA A 1 111 ? -25.328 -8.821 13.743 1.00 67.94 111 ALA A N 1
ATOM 836 C CA . ALA A 1 111 ? -25.006 -7.402 13.777 1.00 67.94 111 ALA A CA 1
ATOM 837 C C . ALA A 1 111 ? -23.518 -7.161 14.066 1.00 67.94 111 ALA A C 1
ATOM 839 O O . ALA A 1 111 ? -22.941 -6.207 13.541 1.00 67.94 111 ALA A O 1
ATOM 840 N N . LEU A 1 112 ? -22.878 -8.012 14.877 1.00 70.31 112 LEU A N 1
ATOM 841 C CA . LEU A 1 112 ? -21.434 -7.951 15.089 1.00 70.31 112 LEU A CA 1
ATOM 842 C C . LEU A 1 112 ? -20.680 -8.343 13.816 1.00 70.31 112 LEU A C 1
ATOM 844 O O . LEU A 1 112 ? -19.777 -7.614 13.405 1.00 70.31 112 LEU A O 1
ATOM 848 N N . LEU A 1 113 ? -21.072 -9.444 13.169 1.00 68.06 113 LEU A N 1
ATOM 849 C CA . LEU A 1 113 ? -20.490 -9.884 11.899 1.00 68.06 113 LEU A CA 1
ATOM 850 C C . LEU A 1 113 ? -20.610 -8.800 10.820 1.00 68.06 113 LEU A C 1
ATOM 852 O O . LEU A 1 113 ? -19.640 -8.543 10.112 1.00 68.06 113 LEU A O 1
ATOM 856 N N . GLY A 1 114 ? -21.746 -8.101 10.753 1.00 53.75 114 GLY A N 1
ATOM 857 C CA . GLY A 1 114 ? -21.943 -6.964 9.851 1.00 53.75 114 GLY A CA 1
ATOM 858 C C . GLY A 1 114 ? -21.068 -5.743 10.166 1.00 53.75 114 GLY A C 1
ATOM 859 O O . GLY A 1 114 ? -20.828 -4.922 9.285 1.00 53.75 114 GLY A O 1
ATOM 860 N N . LYS A 1 115 ? -20.560 -5.614 11.399 1.00 59.53 115 LYS A N 1
ATOM 861 C CA . LYS A 1 115 ? -19.684 -4.507 11.826 1.00 59.53 115 LYS A CA 1
ATOM 862 C C . LYS A 1 115 ? -18.195 -4.835 11.726 1.00 59.53 115 LYS A C 1
ATOM 864 O O . LYS A 1 115 ? -17.398 -3.907 11.627 1.00 59.53 115 LYS A O 1
ATOM 869 N N . LEU A 1 116 ? -17.812 -6.116 11.696 1.00 59.66 116 LEU A N 1
ATOM 870 C CA . LEU A 1 116 ? -16.415 -6.561 11.566 1.00 59.66 116 LEU A CA 1
ATOM 871 C C . LEU A 1 116 ? -15.632 -5.889 10.427 1.00 59.66 116 LEU A C 1
ATOM 873 O O . LEU A 1 116 ? -14.490 -5.505 10.690 1.00 59.66 116 LEU A O 1
ATOM 877 N N . PRO A 1 117 ? -16.195 -5.671 9.221 1.00 50.62 117 PRO A N 1
ATOM 878 C CA . PRO A 1 117 ? -15.489 -4.950 8.166 1.00 50.62 117 PRO A CA 1
ATOM 879 C C . PRO A 1 117 ? -15.045 -3.553 8.613 1.00 50.62 117 PRO A C 1
ATOM 881 O O . PRO A 1 117 ? -13.870 -3.232 8.492 1.00 50.62 117 PRO A O 1
ATOM 884 N N . GLY A 1 118 ? -15.927 -2.776 9.254 1.00 48.34 118 GLY A N 1
ATOM 885 C CA . GLY A 1 118 ? -15.617 -1.437 9.771 1.00 48.34 118 GLY A CA 1
ATOM 886 C C . GLY A 1 118 ? -14.582 -1.429 10.904 1.00 48.34 118 GLY A C 1
ATOM 887 O O . GLY A 1 118 ? -13.728 -0.547 10.955 1.00 48.34 118 GLY A O 1
ATOM 888 N N . ILE A 1 119 ? -14.602 -2.447 11.771 1.00 53.47 119 ILE A N 1
ATOM 889 C CA . ILE A 1 119 ? -13.690 -2.603 12.927 1.00 53.47 119 ILE A CA 1
ATOM 890 C C . ILE A 1 119 ? -12.267 -2.913 12.471 1.00 53.47 119 ILE A C 1
ATOM 892 O O . ILE A 1 119 ? -11.291 -2.403 13.018 1.00 53.47 119 ILE A O 1
ATOM 896 N N . LEU A 1 120 ? -12.152 -3.742 11.438 1.00 53.62 120 LEU A N 1
ATOM 897 C CA . LEU A 1 120 ? -10.888 -4.056 10.784 1.00 53.62 120 LEU A CA 1
ATOM 898 C C . LEU A 1 120 ? -10.470 -2.953 9.791 1.00 53.62 120 LEU A C 1
ATOM 900 O O . LEU A 1 120 ? -9.371 -3.018 9.237 1.00 53.62 120 LEU A O 1
ATOM 904 N N . SER A 1 121 ? -11.325 -1.941 9.564 1.00 47.38 121 SER A N 1
ATOM 905 C CA . SER A 1 121 ? -11.155 -0.924 8.521 1.00 47.38 121 SER A CA 1
ATOM 906 C C . SER A 1 121 ? -10.679 0.451 8.994 1.00 47.38 121 SER A C 1
ATOM 908 O O . SER A 1 121 ? -10.413 1.302 8.138 1.00 47.38 121 SER A O 1
ATOM 910 N N . CYS A 1 122 ? -10.499 0.713 10.294 1.00 43.69 122 CYS A N 1
ATOM 911 C CA . CYS A 1 122 ? -9.930 1.997 10.727 1.00 43.69 122 CYS A CA 1
ATOM 912 C C . CYS A 1 122 ? -8.525 2.201 10.129 1.00 43.69 122 CYS A C 1
ATOM 914 O O . CYS A 1 122 ? -7.549 1.604 10.581 1.00 43.69 122 CYS A O 1
ATOM 916 N N . GLY A 1 123 ? -8.442 3.052 9.102 1.00 55.34 123 GLY A N 1
ATOM 917 C CA . GLY A 1 123 ? -7.225 3.360 8.350 1.00 55.34 123 GLY A CA 1
ATOM 918 C C . GLY A 1 123 ? -6.837 2.332 7.285 1.00 55.34 123 GLY A C 1
ATOM 919 O O . GLY A 1 123 ? -5.847 2.551 6.596 1.00 55.34 123 GLY A O 1
ATOM 920 N N . SER A 1 124 ? -7.568 1.221 7.121 1.00 72.69 124 SER A N 1
ATOM 921 C CA . SER A 1 124 ? -7.229 0.246 6.073 1.00 72.69 124 SER A CA 1
ATOM 922 C C . SER A 1 124 ? -7.788 0.644 4.718 1.00 72.69 124 SER A C 1
ATOM 924 O O . SER A 1 124 ? -7.280 0.141 3.726 1.00 72.69 124 SER A O 1
ATOM 926 N N . CYS A 1 125 ? -8.778 1.546 4.687 1.00 83.00 125 CYS A N 1
ATOM 927 C CA . CYS A 1 125 ? -9.407 2.084 3.488 1.00 83.00 125 CYS A CA 1
ATOM 928 C C . CYS A 1 125 ? -9.474 3.615 3.553 1.00 83.00 125 CYS A C 1
ATOM 930 O O . CYS A 1 125 ? -9.981 4.182 4.526 1.00 83.00 125 CYS A O 1
ATOM 932 N N . VAL A 1 126 ? -8.996 4.282 2.504 1.00 88.12 126 VAL A N 1
ATOM 933 C CA . VAL A 1 126 ? -9.019 5.744 2.372 1.00 88.12 126 VAL A CA 1
ATOM 934 C C . VAL A 1 126 ? -9.463 6.143 0.971 1.00 88.12 126 VAL A C 1
ATOM 936 O O . VAL A 1 126 ? -9.120 5.482 -0.010 1.00 88.12 126 VAL A O 1
ATOM 939 N N . CYS A 1 127 ? -10.204 7.243 0.880 1.00 88.75 127 CYS A N 1
ATOM 940 C CA . CYS A 1 127 ? -10.535 7.900 -0.375 1.00 88.75 127 CYS A CA 1
ATOM 941 C C . CYS A 1 127 ? -9.927 9.306 -0.424 1.00 88.75 127 CYS A C 1
ATOM 943 O O . CYS A 1 127 ? -9.907 10.011 0.588 1.00 88.75 127 CYS A O 1
ATOM 945 N N . THR A 1 128 ? -9.479 9.722 -1.606 1.00 89.56 128 THR A N 1
ATOM 946 C CA . THR A 1 128 ? -8.902 11.049 -1.871 1.00 89.56 128 THR A CA 1
ATOM 947 C C . THR A 1 128 ? -9.333 11.567 -3.241 1.00 89.56 128 THR A C 1
ATOM 949 O O . THR A 1 128 ? -9.617 10.793 -4.161 1.00 89.56 128 THR A O 1
ATOM 952 N N . ASN A 1 129 ? -9.408 12.889 -3.365 1.00 87.69 129 ASN A N 1
ATOM 953 C CA . ASN A 1 129 ? -9.742 13.611 -4.592 1.00 87.69 129 ASN A CA 1
ATOM 954 C C . ASN A 1 129 ? -8.501 14.046 -5.399 1.00 87.69 129 ASN A C 1
ATOM 956 O O . ASN A 1 129 ? -8.662 14.749 -6.393 1.00 87.69 129 ASN A O 1
ATOM 960 N N . GLY A 1 130 ? -7.293 13.648 -4.983 1.00 86.38 130 GLY A N 1
ATOM 961 C CA . GLY A 1 130 ? -6.031 14.041 -5.625 1.00 86.38 130 GLY A CA 1
ATOM 962 C C . GLY A 1 130 ? -5.253 15.136 -4.890 1.00 86.38 130 GLY A C 1
ATOM 963 O O . GLY A 1 130 ? -4.141 15.463 -5.286 1.00 86.38 130 GLY A O 1
ATOM 964 N N . ASP A 1 131 ? -5.764 15.663 -3.781 1.00 84.31 131 ASP A N 1
ATOM 965 C CA . ASP A 1 131 ? -5.022 16.646 -2.975 1.00 84.31 131 ASP A CA 1
ATOM 966 C C . ASP A 1 131 ? -4.344 16.002 -1.752 1.00 84.31 131 ASP A C 1
ATOM 968 O O . ASP A 1 131 ? -3.786 16.690 -0.901 1.00 84.31 131 ASP A O 1
ATOM 972 N N . GLY A 1 132 ? -4.487 14.687 -1.586 1.00 86.06 132 GLY A N 1
ATOM 973 C CA . GLY A 1 132 ? -4.023 13.940 -0.420 1.00 86.06 132 GLY A CA 1
ATOM 974 C C . GLY A 1 132 ? -2.779 13.114 -0.707 1.00 86.06 132 GLY A C 1
ATOM 975 O O . GLY A 1 132 ? -2.687 12.492 -1.762 1.00 86.06 132 GLY A O 1
ATOM 976 N N . TYR A 1 133 ? -1.856 13.076 0.250 1.00 90.00 133 TYR A N 1
ATOM 977 C CA . TYR A 1 133 ? -0.645 12.262 0.195 1.00 90.00 133 TYR A CA 1
ATOM 978 C C . TYR A 1 133 ? -0.173 11.871 1.598 1.00 90.00 133 TYR A C 1
ATOM 980 O O . TYR A 1 133 ? -0.538 12.503 2.596 1.00 90.00 133 TYR A O 1
ATOM 988 N N . ILE A 1 134 ? 0.665 10.837 1.650 1.00 89.50 134 ILE A N 1
ATOM 989 C CA . ILE A 1 134 ? 1.379 10.384 2.843 1.00 89.50 134 ILE A CA 1
ATOM 990 C C . ILE A 1 134 ? 2.870 10.348 2.505 1.00 89.50 134 ILE A C 1
ATOM 992 O O . ILE A 1 134 ? 3.252 9.743 1.502 1.00 89.50 134 ILE A O 1
ATOM 996 N N . ILE A 1 135 ? 3.699 10.956 3.348 1.00 89.38 135 ILE A N 1
ATOM 997 C CA . ILE A 1 135 ? 5.161 10.853 3.279 1.00 89.38 135 ILE A CA 1
ATOM 998 C C . ILE A 1 135 ? 5.630 10.047 4.478 1.00 89.38 135 ILE A C 1
ATOM 1000 O O . ILE A 1 135 ? 5.111 10.229 5.578 1.00 89.38 135 ILE A O 1
ATOM 1004 N N . ILE A 1 136 ? 6.586 9.152 4.254 1.00 88.00 136 ILE A N 1
ATOM 1005 C CA . ILE A 1 136 ? 7.208 8.338 5.294 1.00 88.00 136 ILE A CA 1
ATOM 1006 C C . ILE A 1 136 ? 8.722 8.468 5.177 1.00 88.00 136 ILE A C 1
ATOM 1008 O O . ILE A 1 136 ? 9.315 7.952 4.227 1.00 88.00 136 ILE A O 1
ATOM 1012 N N . ASP A 1 137 ? 9.348 9.133 6.141 1.00 86.06 137 ASP A N 1
ATOM 1013 C CA . ASP A 1 137 ? 10.801 9.280 6.203 1.00 86.06 137 ASP A CA 1
ATOM 1014 C C . ASP A 1 137 ? 11.487 7.979 6.639 1.00 86.06 137 ASP A C 1
ATOM 1016 O O . ASP A 1 137 ? 10.898 7.113 7.293 1.00 86.06 137 ASP A O 1
ATOM 1020 N N . ASN A 1 138 ? 12.777 7.853 6.314 1.00 85.44 138 ASN A N 1
ATOM 1021 C CA . ASN A 1 138 ? 13.613 6.697 6.659 1.00 85.44 138 ASN A CA 1
ATOM 1022 C C . ASN A 1 138 ? 12.984 5.358 6.234 1.00 85.44 138 ASN A C 1
ATOM 1024 O O . ASN A 1 138 ? 13.051 4.346 6.950 1.00 85.44 138 ASN A O 1
ATOM 1028 N N . TYR A 1 139 ? 12.354 5.357 5.057 1.00 87.88 139 TYR A N 1
ATOM 1029 C CA . TYR A 1 139 ? 11.579 4.223 4.561 1.00 87.88 139 TYR A CA 1
ATOM 1030 C C . TYR A 1 139 ? 12.435 2.965 4.319 1.00 87.88 139 TYR A C 1
ATOM 1032 O O . TYR A 1 139 ? 11.926 1.847 4.385 1.00 87.88 139 TYR A O 1
ATOM 1040 N N . GLU A 1 140 ? 13.754 3.126 4.172 1.00 85.38 140 GLU A N 1
ATOM 1041 C CA . GLU A 1 140 ? 14.764 2.064 4.108 1.00 85.38 140 GLU A CA 1
ATOM 1042 C C . GLU A 1 140 ? 14.588 1.014 5.215 1.00 85.38 140 GLU A C 1
ATOM 1044 O O . GLU A 1 140 ? 14.748 -0.184 4.986 1.00 85.38 140 GLU A O 1
ATOM 1049 N N . THR A 1 141 ? 14.203 1.456 6.417 1.00 77.81 141 THR A N 1
ATOM 1050 C CA . THR A 1 141 ? 14.072 0.604 7.608 1.00 77.81 141 THR A CA 1
ATOM 1051 C C . THR A 1 141 ? 12.828 -0.278 7.567 1.00 77.81 141 THR A C 1
ATOM 1053 O O . THR A 1 141 ? 12.708 -1.223 8.347 1.00 77.81 141 THR A O 1
ATOM 1056 N N . LYS A 1 142 ? 11.890 0.038 6.671 1.00 77.62 142 LYS A N 1
ATOM 1057 C CA . LYS A 1 142 ? 10.606 -0.644 6.501 1.00 77.62 142 LYS A CA 1
ATOM 1058 C C . LYS A 1 142 ? 10.606 -1.561 5.274 1.00 77.62 142 LYS A C 1
ATOM 1060 O O . LYS A 1 142 ? 9.584 -2.175 4.991 1.00 77.62 142 LYS A O 1
ATOM 1065 N N . LYS A 1 143 ? 11.733 -1.655 4.555 1.00 84.31 143 LYS A N 1
ATOM 1066 C CA . LYS A 1 143 ? 11.840 -2.357 3.275 1.00 84.31 143 LYS A CA 1
ATOM 1067 C C . LYS A 1 143 ? 12.697 -3.612 3.331 1.00 84.31 143 LYS A C 1
ATOM 1069 O O . LYS A 1 143 ? 13.765 -3.644 3.942 1.00 84.31 143 LYS A O 1
ATOM 1074 N N . ASN A 1 144 ? 12.265 -4.636 2.599 1.00 85.19 144 ASN A N 1
ATOM 1075 C CA . ASN A 1 144 ? 13.123 -5.761 2.268 1.00 85.19 144 ASN A CA 1
ATOM 1076 C C . ASN A 1 144 ? 13.892 -5.444 0.973 1.00 85.19 144 ASN A C 1
ATOM 1078 O O . ASN A 1 144 ? 13.320 -5.140 -0.066 1.00 85.19 144 ASN A O 1
ATOM 1082 N N . ARG A 1 145 ? 15.226 -5.486 1.024 1.00 89.50 145 ARG A N 1
ATOM 1083 C CA . ARG A 1 145 ? 16.066 -5.101 -0.126 1.00 89.50 145 ARG A CA 1
ATOM 1084 C C . ARG A 1 145 ? 16.023 -6.143 -1.248 1.00 89.50 145 ARG A C 1
ATOM 1086 O O . ARG A 1 145 ? 16.108 -5.799 -2.424 1.00 89.50 145 ARG A O 1
ATOM 1093 N N . GLU A 1 146 ? 15.875 -7.420 -0.913 1.00 89.19 146 GLU A N 1
ATOM 1094 C CA . GLU A 1 146 ? 15.938 -8.536 -1.874 1.00 89.19 146 GLU A CA 1
ATOM 1095 C C . GLU A 1 146 ? 14.565 -8.932 -2.419 1.00 89.19 146 GLU A C 1
ATOM 1097 O O . GLU A 1 146 ? 14.472 -9.608 -3.446 1.00 89.19 146 GLU A O 1
ATOM 1102 N N . ARG A 1 147 ? 13.494 -8.540 -1.726 1.00 92.62 147 ARG A N 1
ATOM 1103 C CA . ARG A 1 147 ? 12.127 -8.897 -2.089 1.00 92.62 147 ARG A CA 1
ATOM 1104 C C . ARG A 1 147 ? 11.186 -7.727 -1.895 1.00 92.62 147 ARG A C 1
ATOM 1106 O O . ARG A 1 147 ? 11.340 -7.000 -0.931 1.00 92.62 147 ARG A O 1
ATOM 1113 N N . ASP A 1 148 ? 10.197 -7.626 -2.771 1.00 93.38 148 ASP A N 1
ATOM 1114 C CA . ASP A 1 148 ? 9.032 -6.777 -2.551 1.00 93.38 148 ASP A CA 1
ATOM 1115 C C . ASP A 1 148 ? 7.777 -7.658 -2.526 1.00 93.38 148 ASP A C 1
ATOM 1117 O O . ASP A 1 148 ? 7.638 -8.546 -3.370 1.00 93.38 148 ASP A O 1
ATOM 1121 N N . ASP A 1 149 ? 6.861 -7.391 -1.604 1.00 92.31 149 ASP A N 1
ATOM 1122 C CA . ASP A 1 149 ? 5.485 -7.891 -1.575 1.00 92.31 149 ASP A CA 1
ATOM 1123 C C . ASP A 1 149 ? 4.551 -6.693 -1.360 1.00 92.31 149 ASP A C 1
ATOM 1125 O O . ASP A 1 149 ? 4.485 -6.121 -0.271 1.00 92.31 149 ASP A O 1
ATOM 1129 N N . ILE A 1 150 ? 3.887 -6.262 -2.432 1.00 96.31 150 ILE A N 1
ATOM 1130 C CA . ILE A 1 150 ? 3.005 -5.095 -2.448 1.00 96.31 150 ILE A CA 1
ATOM 1131 C C . ILE A 1 150 ? 1.592 -5.567 -2.745 1.00 96.31 150 ILE A C 1
ATOM 1133 O O . ILE A 1 150 ? 1.346 -6.214 -3.768 1.00 96.31 150 ILE A O 1
ATOM 1137 N N . ARG A 1 151 ? 0.647 -5.209 -1.879 1.00 93.88 151 ARG A N 1
ATOM 1138 C CA . ARG A 1 151 ? -0.759 -5.595 -2.018 1.00 93.88 151 ARG A CA 1
ATOM 1139 C C . ARG A 1 151 ? -1.640 -4.401 -1.769 1.00 93.88 151 ARG A C 1
ATOM 1141 O O . ARG A 1 151 ? -1.375 -3.626 -0.862 1.00 93.88 151 ARG A O 1
ATOM 1148 N N . PHE A 1 152 ? -2.686 -4.268 -2.563 1.00 93.25 152 PHE A N 1
ATOM 1149 C CA . PHE A 1 152 ? -3.770 -3.335 -2.300 1.00 93.25 152 PHE A CA 1
ATOM 1150 C C . PHE A 1 152 ? -4.986 -3.724 -3.128 1.00 93.25 152 PHE A C 1
ATOM 1152 O O . PHE A 1 152 ? -4.889 -4.446 -4.121 1.00 93.25 152 PHE A O 1
ATOM 1159 N N . GLU A 1 153 ? -6.135 -3.207 -2.729 1.00 90.94 153 GLU A N 1
ATOM 1160 C CA . GLU A 1 153 ? -7.305 -3.133 -3.585 1.00 90.94 153 GLU A CA 1
ATOM 1161 C C . GLU A 1 153 ? -7.620 -1.672 -3.839 1.00 90.94 153 GLU A C 1
ATOM 1163 O O . GLU A 1 153 ? -7.527 -0.857 -2.925 1.00 90.94 153 GLU A O 1
ATOM 1168 N N . PHE A 1 154 ? -7.989 -1.313 -5.058 1.00 91.19 154 PHE A N 1
ATOM 1169 C CA . PHE A 1 154 ? -8.313 0.073 -5.367 1.00 91.19 154 PHE A CA 1
ATOM 1170 C C . PHE A 1 154 ? -9.450 0.174 -6.366 1.00 91.19 154 PHE A C 1
ATOM 1172 O O . PHE A 1 154 ? -9.749 -0.766 -7.096 1.00 91.19 154 PHE A O 1
ATOM 1179 N N . LYS A 1 155 ? -10.071 1.348 -6.379 1.00 88.31 155 LYS A N 1
ATOM 1180 C CA . LYS A 1 155 ? -10.999 1.785 -7.408 1.00 88.31 155 LYS A CA 1
ATOM 1181 C C . LYS A 1 155 ? -10.748 3.250 -7.711 1.00 88.31 155 LYS A C 1
ATOM 1183 O O . LYS A 1 155 ? -10.438 4.037 -6.813 1.00 88.31 155 LYS A O 1
ATOM 1188 N N . SER A 1 156 ? -10.917 3.631 -8.968 1.00 86.56 156 SER A N 1
ATOM 1189 C CA . SER A 1 156 ? -10.784 5.020 -9.393 1.00 86.56 156 SER A CA 1
ATOM 1190 C C . SER A 1 156 ? -11.885 5.393 -10.375 1.00 86.56 156 SER A C 1
ATOM 1192 O O . SER A 1 156 ? -12.233 4.614 -11.262 1.00 86.56 156 SER A O 1
ATOM 1194 N N . ALA A 1 157 ? -12.432 6.595 -10.202 1.00 73.44 157 ALA A N 1
ATOM 1195 C CA . ALA A 1 157 ? -13.452 7.179 -11.068 1.00 73.44 157 ALA A CA 1
ATOM 1196 C C . ALA A 1 157 ? -12.858 8.204 -12.049 1.00 73.44 157 ALA A C 1
ATOM 1198 O O . ALA A 1 157 ? -13.560 9.116 -12.472 1.00 73.44 157 ALA A O 1
ATOM 1199 N N . LEU A 1 158 ? -11.566 8.093 -12.378 1.00 70.81 158 LEU A N 1
ATOM 1200 C CA . LEU A 1 158 ? -10.905 8.985 -13.329 1.00 70.81 158 LEU A CA 1
ATOM 1201 C C . LEU A 1 158 ? -11.661 9.033 -14.663 1.00 70.81 158 LEU A C 1
ATOM 1203 O O . LEU A 1 158 ? -11.685 8.066 -15.422 1.00 70.81 158 LEU A O 1
ATOM 1207 N N . THR A 1 159 ? -12.280 10.181 -14.944 1.00 58.94 159 THR A N 1
ATOM 1208 C CA . THR A 1 159 ? -12.955 10.474 -16.213 1.00 58.94 159 THR A CA 1
ATOM 1209 C C . THR A 1 159 ? -12.079 11.369 -17.089 1.00 58.94 159 THR A C 1
ATOM 1211 O O . THR A 1 159 ? -11.320 12.190 -16.582 1.00 58.94 159 THR A O 1
ATOM 1214 N N . GLY A 1 160 ? -12.189 11.219 -18.412 1.00 51.53 160 GLY A N 1
ATOM 1215 C CA . GLY A 1 160 ? -11.260 11.738 -19.432 1.00 51.53 160 GLY A CA 1
ATOM 1216 C C . GLY A 1 160 ? -11.119 13.261 -19.609 1.00 51.53 160 GLY A C 1
ATOM 1217 O O . GLY A 1 160 ? -10.818 13.697 -20.716 1.00 51.53 160 GLY A O 1
ATOM 1218 N N . THR A 1 161 ? -11.322 14.076 -18.574 1.00 50.91 161 THR A N 1
ATOM 1219 C CA . THR A 1 161 ? -11.123 15.539 -18.604 1.00 50.91 161 THR A CA 1
ATOM 1220 C C . THR A 1 161 ? -9.965 16.032 -17.737 1.00 50.91 161 THR A C 1
ATOM 1222 O O . THR A 1 161 ? -9.623 17.211 -17.810 1.00 50.91 161 THR A O 1
ATOM 1225 N N . ASP A 1 162 ? -9.328 15.163 -16.948 1.00 52.94 162 ASP A N 1
ATOM 1226 C CA . ASP A 1 162 ? -8.206 15.556 -16.096 1.00 52.94 162 ASP A CA 1
ATOM 1227 C C . ASP A 1 162 ? -6.924 15.721 -16.931 1.00 52.94 162 ASP A C 1
ATOM 1229 O O . ASP A 1 162 ? -6.225 14.761 -17.256 1.00 52.94 162 ASP A O 1
ATOM 1233 N N . ALA A 1 163 ? -6.632 16.959 -17.325 1.00 46.22 163 ALA A N 1
ATOM 1234 C CA . ALA A 1 163 ? -5.498 17.320 -18.167 1.00 46.22 163 ALA A CA 1
ATOM 1235 C C . ALA A 1 163 ? -4.142 16.936 -17.533 1.00 46.22 163 ALA A C 1
ATOM 1237 O O . ALA A 1 163 ? -3.663 17.600 -16.618 1.00 46.22 163 ALA A O 1
ATOM 1238 N N . GLY A 1 164 ? -3.504 15.880 -18.053 1.00 51.06 164 GLY A N 1
ATOM 1239 C CA . GLY A 1 164 ? -2.107 15.524 -17.763 1.00 51.06 164 GLY A CA 1
ATOM 1240 C C . GLY A 1 164 ? -1.849 14.020 -17.850 1.00 51.06 164 GLY A C 1
ATOM 1241 O O . GLY A 1 164 ? -2.312 13.294 -16.981 1.00 51.06 164 GLY A O 1
ATOM 1242 N N . THR A 1 165 ? -1.150 13.578 -18.911 1.00 56.53 165 THR A N 1
ATOM 1243 C CA . THR A 1 165 ? -0.605 12.222 -19.226 1.00 56.53 165 THR A CA 1
ATOM 1244 C C . THR A 1 165 ? -1.490 10.979 -19.020 1.00 56.53 165 THR A C 1
ATOM 1246 O O . THR A 1 165 ? -1.095 9.889 -19.426 1.00 56.53 165 THR A O 1
ATOM 1249 N N . GLY A 1 166 ? -2.672 11.109 -18.423 1.00 70.56 166 GLY A N 1
ATOM 1250 C CA . GLY A 1 166 ? -3.516 10.014 -17.978 1.00 70.56 166 GLY A CA 1
ATOM 1251 C C . GLY A 1 166 ? -2.925 9.185 -16.839 1.00 70.56 166 GLY A C 1
ATOM 1252 O O . GLY A 1 166 ? -3.525 8.170 -16.512 1.00 70.56 166 GLY A O 1
ATOM 1253 N N . LYS A 1 167 ? -1.779 9.564 -16.252 1.00 82.88 167 LYS A N 1
ATOM 1254 C CA . LYS A 1 167 ? -1.083 8.786 -15.216 1.00 82.88 167 LYS A CA 1
ATOM 1255 C C . LYS A 1 167 ? -1.288 9.372 -13.829 1.00 82.88 167 LYS A C 1
ATOM 1257 O O . LYS A 1 167 ? -1.298 10.592 -13.670 1.00 82.88 167 LYS A O 1
ATOM 1262 N N . ARG A 1 168 ? -1.358 8.505 -12.826 1.00 88.19 168 ARG A N 1
ATOM 1263 C CA . ARG A 1 168 ? -1.401 8.872 -11.411 1.00 88.19 168 ARG A CA 1
ATOM 1264 C C . ARG A 1 168 ? -0.482 7.979 -10.590 1.00 88.19 168 ARG A C 1
ATOM 1266 O O . ARG A 1 168 ? -0.290 6.807 -10.917 1.00 88.19 168 ARG A O 1
ATOM 1273 N N . ILE A 1 169 ? 0.070 8.536 -9.521 1.00 91.12 169 ILE A N 1
ATOM 1274 C CA . ILE A 1 169 ? 0.933 7.814 -8.584 1.00 91.12 169 ILE A CA 1
ATOM 1275 C C . ILE A 1 169 ? 0.106 7.123 -7.490 1.00 91.12 169 ILE A C 1
ATOM 1277 O O . ILE A 1 169 ? -0.819 7.710 -6.937 1.00 91.12 169 ILE A O 1
ATOM 1281 N N . ILE A 1 170 ? 0.459 5.879 -7.163 1.00 94.56 170 ILE A N 1
ATOM 1282 C CA . ILE A 1 170 ? 0.018 5.182 -5.942 1.00 94.56 170 ILE A CA 1
ATOM 1283 C C . ILE A 1 170 ? 1.159 5.151 -4.928 1.00 94.56 170 ILE A C 1
ATOM 1285 O O . ILE A 1 170 ? 0.928 5.347 -3.737 1.00 94.56 170 ILE A O 1
ATOM 1289 N N . MET A 1 171 ? 2.387 4.913 -5.391 1.00 95.25 171 MET A N 1
ATOM 1290 C CA . MET A 1 171 ? 3.568 4.856 -4.542 1.00 95.25 171 MET A CA 1
ATOM 1291 C C . MET A 1 171 ? 4.828 5.240 -5.309 1.00 95.25 171 MET A C 1
ATOM 1293 O O . MET A 1 171 ? 5.005 4.855 -6.465 1.00 95.25 171 MET A O 1
ATOM 1297 N N . HIS A 1 172 ? 5.743 5.923 -4.635 1.00 94.38 172 HIS A N 1
ATOM 1298 C CA . HIS A 1 172 ? 7.114 6.108 -5.086 1.00 94.38 172 HIS A CA 1
ATOM 1299 C C . HIS A 1 172 ? 8.059 6.078 -3.890 1.00 94.38 172 HIS A C 1
ATOM 1301 O O . HIS A 1 172 ? 7.747 6.639 -2.847 1.00 94.38 172 HIS A O 1
ATOM 1307 N N . ILE A 1 173 ? 9.207 5.428 -4.041 1.00 92.38 173 ILE A N 1
ATOM 1308 C CA . ILE A 1 173 ? 10.311 5.552 -3.093 1.00 92.38 173 ILE A CA 1
ATOM 1309 C C . ILE A 1 173 ? 11.398 6.376 -3.758 1.00 92.38 173 ILE A C 1
ATOM 1311 O O . ILE A 1 173 ? 11.890 5.998 -4.824 1.00 92.38 173 ILE A O 1
ATOM 1315 N N . GLU A 1 174 ? 11.776 7.455 -3.091 1.00 85.56 174 GLU A N 1
ATOM 1316 C CA . GLU A 1 174 ? 12.909 8.291 -3.449 1.00 85.56 174 GLU A CA 1
ATOM 1317 C C . GLU A 1 174 ? 14.068 8.026 -2.492 1.00 85.56 174 GLU A C 1
ATOM 1319 O O . GLU A 1 174 ? 13.866 7.830 -1.294 1.00 85.56 174 GLU A O 1
ATOM 1324 N N . SER A 1 175 ? 15.288 8.026 -3.018 1.00 86.88 175 SER A N 1
ATOM 1325 C CA . SER A 1 175 ? 16.512 7.947 -2.227 1.00 86.88 175 SER A CA 1
ATOM 1326 C C . SER A 1 175 ? 17.645 8.679 -2.942 1.00 86.88 175 SER A C 1
ATOM 1328 O O . SER A 1 175 ? 17.507 9.048 -4.107 1.00 86.88 175 SER A O 1
ATOM 1330 N N . ASP A 1 176 ? 18.794 8.816 -2.279 1.00 86.38 176 ASP A N 1
ATOM 1331 C CA . ASP A 1 176 ? 20.007 9.381 -2.893 1.00 86.38 176 ASP A CA 1
ATOM 1332 C C . ASP A 1 176 ? 20.601 8.489 -4.005 1.00 86.38 176 ASP A C 1
ATOM 1334 O O . ASP A 1 176 ? 21.555 8.868 -4.690 1.00 86.38 176 ASP A O 1
ATOM 1338 N N . TYR A 1 177 ? 20.087 7.266 -4.152 1.00 90.12 177 TYR A N 1
ATOM 1339 C CA . TYR A 1 177 ? 20.570 6.265 -5.092 1.00 90.12 177 TYR A CA 1
ATOM 1340 C C . TYR A 1 177 ? 19.656 6.209 -6.318 1.00 90.12 177 TYR A C 1
ATOM 1342 O O . TYR A 1 177 ? 18.509 6.647 -6.305 1.00 90.12 177 TYR A O 1
ATOM 1350 N N . VAL A 1 178 ? 20.181 5.657 -7.414 1.00 89.38 178 VAL A N 1
ATOM 1351 C CA . VAL A 1 178 ? 19.420 5.474 -8.666 1.00 89.38 178 VAL A CA 1
ATOM 1352 C C . VAL A 1 178 ? 18.331 4.400 -8.549 1.00 89.38 178 VAL A C 1
ATOM 1354 O O . VAL A 1 178 ? 17.414 4.340 -9.376 1.00 89.38 178 VAL A O 1
ATOM 1357 N N . ASP A 1 179 ? 18.462 3.546 -7.537 1.00 93.19 179 ASP A N 1
ATOM 1358 C CA . ASP A 1 179 ? 17.504 2.534 -7.140 1.00 93.19 179 ASP A CA 1
ATOM 1359 C C . ASP A 1 179 ? 16.152 3.173 -6.846 1.00 93.19 179 ASP A C 1
ATOM 1361 O O . ASP A 1 179 ? 16.041 4.173 -6.138 1.00 93.19 179 ASP A O 1
ATOM 1365 N N . GLN A 1 180 ? 15.101 2.588 -7.406 1.00 91.31 180 GLN A N 1
ATOM 1366 C CA . GLN A 1 180 ? 13.768 3.160 -7.297 1.00 91.31 180 GLN A CA 1
ATOM 1367 C C . GLN A 1 180 ? 12.709 2.077 -7.287 1.00 91.31 180 GLN A C 1
ATOM 1369 O O . GLN A 1 180 ? 12.851 1.030 -7.922 1.00 91.31 180 GLN A O 1
ATOM 1374 N N . LEU A 1 181 ? 11.597 2.395 -6.639 1.00 94.94 181 LEU A N 1
ATOM 1375 C CA . LEU A 1 181 ? 10.371 1.622 -6.698 1.00 94.94 181 LEU A CA 1
ATOM 1376 C C . LEU A 1 181 ? 9.222 2.581 -6.976 1.00 94.94 181 LEU A C 1
ATOM 1378 O O . LEU A 1 181 ? 9.095 3.619 -6.326 1.00 94.94 181 LEU A O 1
ATOM 1382 N N . TYR A 1 182 ? 8.403 2.259 -7.965 1.00 95.44 182 TYR A N 1
ATOM 1383 C CA . TYR A 1 182 ? 7.287 3.092 -8.378 1.00 95.44 182 TYR A CA 1
ATOM 1384 C C . TYR A 1 182 ? 6.088 2.223 -8.731 1.00 95.44 182 TYR A C 1
ATOM 1386 O O . TYR A 1 182 ? 6.207 1.237 -9.465 1.00 95.44 182 TYR A O 1
ATOM 1394 N N . VAL A 1 183 ? 4.933 2.631 -8.216 1.00 96.19 183 VAL A N 1
ATOM 1395 C CA . VAL A 1 183 ? 3.629 2.091 -8.569 1.00 96.19 183 VAL A CA 1
ATOM 1396 C C . VAL A 1 183 ? 2.739 3.240 -9.010 1.00 96.19 183 VAL A C 1
ATOM 1398 O O . VAL A 1 183 ? 2.503 4.196 -8.266 1.00 96.19 183 VAL A O 1
ATOM 1401 N N . GLY A 1 184 ? 2.213 3.125 -10.218 1.00 92.31 184 GLY A N 1
ATOM 1402 C CA . GLY A 1 184 ? 1.252 4.063 -10.771 1.00 92.31 184 GLY A CA 1
ATOM 1403 C C . GLY A 1 184 ? 0.159 3.347 -11.535 1.00 92.31 184 GLY A C 1
ATOM 1404 O O . GLY A 1 184 ? 0.174 2.127 -11.688 1.00 92.31 184 GLY A O 1
ATOM 1405 N N . TYR A 1 185 ? -0.794 4.115 -12.030 1.00 87.94 185 TYR A N 1
ATOM 1406 C CA . TYR A 1 185 ? -1.824 3.613 -12.926 1.00 87.94 185 TYR A CA 1
ATOM 1407 C C . TYR A 1 185 ? -2.179 4.663 -13.967 1.00 87.94 185 TYR A C 1
ATOM 1409 O O . TYR A 1 185 ? -1.893 5.854 -13.801 1.00 87.94 185 TYR A O 1
ATOM 1417 N N . THR A 1 186 ? -2.790 4.207 -15.056 1.00 78.44 186 THR A N 1
ATOM 1418 C CA . THR A 1 186 ? -3.197 5.058 -16.174 1.00 78.44 186 THR A CA 1
ATOM 1419 C C . THR A 1 186 ? -4.709 5.025 -16.407 1.00 78.44 186 THR A C 1
ATOM 1421 O O . THR A 1 186 ? -5.383 4.084 -15.996 1.00 78.44 186 THR A O 1
ATOM 1424 N N . MET A 1 187 ? -5.241 6.031 -17.111 1.00 66.38 187 MET A N 1
ATOM 1425 C CA . MET A 1 187 ? -6.669 6.183 -17.439 1.00 66.38 187 MET A CA 1
ATOM 1426 C C . MET A 1 187 ? -7.297 4.992 -18.183 1.00 66.38 187 MET A C 1
ATOM 1428 O O . MET A 1 187 ? -8.519 4.882 -18.200 1.00 66.38 187 MET A O 1
ATOM 1432 N N . GLN A 1 188 ? -6.501 4.145 -18.844 1.00 59.75 188 GLN A N 1
ATOM 1433 C CA . GLN A 1 188 ? -7.005 3.160 -19.809 1.00 59.75 188 GLN A CA 1
ATOM 1434 C C . GLN A 1 188 ? -6.686 1.709 -19.479 1.00 59.75 188 GLN A C 1
ATOM 1436 O O . GLN A 1 188 ? -7.165 0.879 -20.238 1.00 59.75 188 GLN A O 1
ATOM 1441 N N . THR A 1 189 ? -5.891 1.405 -18.437 1.00 56.88 189 THR A N 1
ATOM 1442 C CA . THR A 1 189 ? -5.760 0.068 -17.794 1.00 56.88 189 THR A CA 1
ATOM 1443 C C . THR A 1 189 ? -4.500 -0.116 -16.993 1.00 56.88 189 THR A C 1
ATOM 1445 O O . THR A 1 189 ? -4.496 -0.845 -16.006 1.00 56.88 189 THR A O 1
ATOM 1448 N N . ALA A 1 190 ? -3.394 0.411 -17.510 1.00 71.69 190 ALA A N 1
ATOM 1449 C CA . ALA A 1 190 ? -2.109 -0.150 -17.147 1.00 71.69 190 ALA A CA 1
ATOM 1450 C C . ALA A 1 190 ? -1.750 0.267 -15.723 1.00 71.69 190 ALA A C 1
ATOM 1452 O O . ALA A 1 190 ? -1.509 1.451 -15.470 1.00 71.69 190 ALA A O 1
ATOM 1453 N N . LEU A 1 191 ? -1.707 -0.708 -14.816 1.00 89.06 191 LEU A N 1
ATOM 1454 C CA . LEU A 1 191 ? -0.931 -0.578 -13.594 1.00 89.06 191 LEU A CA 1
ATOM 1455 C C . LEU A 1 191 ? 0.541 -0.636 -13.982 1.00 89.06 191 LEU A C 1
ATOM 1457 O O . LEU A 1 191 ? 0.991 -1.569 -14.646 1.00 89.06 191 LEU A O 1
ATOM 1461 N N . GLU A 1 192 ? 1.281 0.378 -13.571 1.00 91.44 192 GLU A N 1
ATOM 1462 C CA . GLU A 1 192 ? 2.700 0.521 -13.831 1.00 91.44 192 GLU A CA 1
ATOM 1463 C C . GLU A 1 192 ? 3.456 0.075 -12.589 1.00 91.44 192 GLU A C 1
ATOM 1465 O O . GLU A 1 192 ? 3.395 0.741 -11.560 1.00 91.44 192 GLU A O 1
ATOM 1470 N N . TYR A 1 193 ? 4.180 -1.038 -12.688 1.00 95.56 193 TYR A N 1
ATOM 1471 C CA . TYR A 1 193 ? 5.125 -1.461 -11.662 1.00 95.56 193 TYR A CA 1
ATOM 1472 C C . TYR A 1 193 ? 6.543 -1.287 -12.187 1.00 95.56 193 TYR A C 1
ATOM 1474 O O . TYR A 1 193 ? 6.980 -2.022 -13.078 1.00 95.56 193 TYR A O 1
ATOM 1482 N N . LYS A 1 194 ? 7.253 -0.283 -11.671 1.00 95.50 194 LYS A N 1
ATOM 1483 C CA . LYS A 1 194 ? 8.617 0.034 -12.085 1.00 95.50 194 LYS A CA 1
ATOM 1484 C C . LYS A 1 194 ? 9.588 -0.154 -10.931 1.00 95.50 194 LYS A C 1
ATOM 1486 O O . LYS A 1 194 ? 9.358 0.354 -9.838 1.00 95.50 194 LYS A O 1
ATOM 1491 N N . PHE A 1 195 ? 10.702 -0.819 -11.210 1.00 96.06 195 PHE A N 1
ATOM 1492 C CA . PHE A 1 195 ? 11.817 -0.930 -10.279 1.00 96.06 195 PHE A CA 1
ATOM 1493 C C . PHE A 1 195 ? 13.160 -0.786 -11.001 1.00 96.06 195 PHE A C 1
ATOM 1495 O O . PHE A 1 195 ? 13.326 -1.271 -12.121 1.00 96.06 195 PHE A O 1
ATOM 1502 N N . ASP A 1 196 ? 14.111 -0.110 -10.362 1.00 95.88 196 ASP A N 1
ATOM 1503 C CA . ASP A 1 196 ? 15.532 -0.092 -10.726 1.00 95.88 196 ASP A CA 1
ATOM 1504 C C . ASP A 1 196 ? 16.320 -0.546 -9.500 1.00 95.88 196 ASP A C 1
ATOM 1506 O O . ASP A 1 196 ? 16.033 -0.098 -8.394 1.00 95.88 196 ASP A O 1
ATOM 1510 N N . LEU A 1 197 ? 17.264 -1.459 -9.706 1.00 96.44 197 LEU A N 1
ATOM 1511 C CA . LEU A 1 197 ? 18.088 -2.058 -8.650 1.00 96.44 197 LEU A CA 1
ATOM 1512 C C . LEU A 1 197 ? 19.546 -1.575 -8.740 1.00 96.44 197 LEU A C 1
ATOM 1514 O O . LEU A 1 197 ? 20.451 -2.241 -8.252 1.00 96.44 197 LEU A O 1
ATOM 1518 N N . GLY A 1 198 ? 19.805 -0.518 -9.517 1.00 94.69 198 GLY A N 1
ATOM 1519 C CA . GLY A 1 198 ? 21.133 0.074 -9.686 1.00 94.69 198 GLY A CA 1
ATOM 1520 C C . GLY A 1 198 ? 21.832 -0.267 -11.001 1.00 94.69 198 GLY A C 1
ATOM 1521 O O . GLY A 1 198 ? 22.950 0.184 -11.244 1.00 94.69 198 GLY A O 1
ATOM 1522 N N . SER A 1 199 ? 21.204 -1.067 -11.867 1.00 95.88 199 SER A N 1
ATOM 1523 C CA . SER A 1 199 ? 21.783 -1.461 -13.164 1.00 95.88 199 SER A CA 1
ATOM 1524 C C . SER A 1 199 ? 20.797 -1.407 -14.335 1.00 95.88 199 SER A C 1
ATOM 1526 O O . SER A 1 199 ? 21.053 -1.972 -15.401 1.00 95.88 199 SER A O 1
ATOM 1528 N N . GLY A 1 200 ? 19.697 -0.672 -14.154 1.00 95.19 200 GLY A N 1
ATOM 1529 C CA . GLY A 1 200 ? 18.724 -0.364 -15.190 1.00 95.19 200 GLY A CA 1
ATOM 1530 C C . GLY A 1 200 ? 17.296 -0.629 -14.731 1.00 95.19 200 GLY A C 1
ATOM 1531 O O . GLY A 1 200 ? 16.987 -1.657 -14.125 1.00 95.19 200 GLY A O 1
ATOM 1532 N N . ALA A 1 201 ? 16.403 0.290 -15.085 1.00 95.31 201 ALA A N 1
ATOM 1533 C CA . ALA A 1 201 ? 15.002 0.201 -14.720 1.00 95.31 201 ALA A CA 1
ATOM 1534 C C . ALA A 1 201 ? 14.242 -0.832 -15.560 1.00 95.31 201 ALA A C 1
ATOM 1536 O O . ALA A 1 201 ? 14.444 -0.974 -16.771 1.00 95.31 201 ALA A O 1
ATOM 1537 N N . ARG A 1 202 ? 13.265 -1.478 -14.926 1.00 96.81 202 ARG A N 1
ATOM 1538 C CA . ARG A 1 202 ? 12.231 -2.266 -15.588 1.00 96.81 202 ARG A CA 1
ATOM 1539 C C . ARG A 1 202 ? 10.863 -1.727 -15.250 1.00 96.81 202 ARG A C 1
ATOM 1541 O O . ARG A 1 202 ? 10.565 -1.509 -14.086 1.00 96.81 202 ARG A O 1
ATOM 1548 N N . LEU A 1 203 ? 10.037 -1.566 -16.278 1.00 94.75 203 LEU A N 1
ATOM 1549 C CA . LEU A 1 203 ? 8.609 -1.303 -16.158 1.00 94.75 203 LEU A CA 1
ATOM 1550 C C . LEU A 1 203 ? 7.841 -2.570 -16.548 1.00 94.75 203 LEU A C 1
ATOM 1552 O O . LEU A 1 203 ? 8.118 -3.178 -17.586 1.00 94.75 203 LEU A O 1
ATOM 1556 N N . ILE A 1 204 ? 6.885 -2.958 -15.714 1.00 94.06 204 ILE A N 1
ATOM 1557 C CA . ILE A 1 204 ? 5.912 -4.011 -15.978 1.00 94.06 204 ILE A CA 1
ATOM 1558 C C . ILE A 1 204 ? 4.539 -3.353 -16.041 1.00 94.06 204 ILE A C 1
ATOM 1560 O O . ILE A 1 204 ? 4.151 -2.643 -15.116 1.00 94.06 204 ILE A O 1
ATOM 1564 N N . MET A 1 205 ? 3.820 -3.599 -17.134 1.00 90.44 205 MET A N 1
ATOM 1565 C CA . MET A 1 205 ? 2.418 -3.214 -17.262 1.00 90.44 205 MET A CA 1
ATOM 1566 C C . MET A 1 205 ? 1.545 -4.384 -16.804 1.00 90.44 205 MET A C 1
ATOM 1568 O O . MET A 1 205 ? 1.718 -5.512 -17.281 1.00 90.44 205 MET A O 1
ATOM 1572 N N . GLY A 1 206 ? 0.642 -4.125 -15.865 1.00 87.06 206 GLY A N 1
ATOM 1573 C CA . GLY A 1 206 ? -0.341 -5.089 -15.377 1.00 87.06 206 GLY A CA 1
ATOM 1574 C C . GLY A 1 206 ? -1.762 -4.733 -15.786 1.00 87.06 206 GLY A C 1
ATOM 1575 O O . GLY A 1 206 ? -2.085 -3.562 -15.984 1.00 87.06 206 GLY A O 1
ATOM 1576 N N . GLY A 1 207 ? -2.594 -5.771 -15.858 1.00 82.81 207 GLY A N 1
ATOM 1577 C CA . GLY A 1 207 ? -3.998 -5.695 -16.245 1.00 82.81 207 GLY A CA 1
ATOM 1578 C C . GLY A 1 207 ? -4.253 -6.024 -17.719 1.00 82.81 207 GLY A C 1
ATOM 1579 O O . GLY A 1 207 ? -3.325 -6.266 -18.492 1.00 82.81 207 GLY A O 1
ATOM 1580 N N . ALA A 1 208 ? -5.531 -6.087 -18.094 1.00 73.31 208 ALA A N 1
ATOM 1581 C CA . ALA A 1 208 ? -5.973 -6.222 -19.476 1.00 73.31 208 ALA A CA 1
ATOM 1582 C C . ALA A 1 208 ? -5.543 -4.993 -20.292 1.00 73.31 208 ALA A C 1
ATOM 1584 O O . ALA A 1 208 ? -5.133 -3.985 -19.734 1.00 73.31 208 ALA A O 1
ATOM 1585 N N . VAL A 1 209 ? -5.626 -5.068 -21.617 1.00 64.62 209 VAL A N 1
ATOM 1586 C CA . VAL A 1 209 ? -5.506 -3.887 -22.484 1.00 64.62 209 VAL A CA 1
ATOM 1587 C C . VAL A 1 209 ? -6.914 -3.285 -22.619 1.00 64.62 209 VAL A C 1
ATOM 1589 O O . VAL A 1 209 ? -7.869 -4.040 -22.788 1.00 64.62 209 VAL A O 1
ATOM 1592 N N . ASP A 1 210 ? -7.062 -1.963 -22.494 1.00 61.03 210 ASP A N 1
ATOM 1593 C CA . ASP A 1 210 ? -8.323 -1.198 -22.660 1.00 61.03 210 ASP A CA 1
ATOM 1594 C C . ASP A 1 210 ? -9.465 -1.442 -21.635 1.00 61.03 210 ASP A C 1
ATOM 1596 O O . ASP A 1 210 ? -10.587 -0.959 -21.799 1.00 61.03 210 ASP A O 1
ATOM 1600 N N . HIS A 1 211 ? -9.210 -2.161 -20.544 1.00 67.38 211 HIS A N 1
ATOM 1601 C CA . HIS A 1 211 ? -10.090 -2.249 -19.365 1.00 67.38 211 HIS A CA 1
ATOM 1602 C C . HIS A 1 211 ? -10.271 -0.920 -18.585 1.00 67.38 211 HIS A C 1
ATOM 1604 O O . HIS A 1 211 ? -9.390 -0.354 -17.935 1.00 67.38 211 HIS A O 1
ATOM 1610 N N . ASN A 1 212 ? -11.501 -0.425 -18.585 1.00 66.88 212 ASN A N 1
ATOM 1611 C CA . ASN A 1 212 ? -11.872 0.712 -17.757 1.00 66.88 212 ASN A CA 1
ATOM 1612 C C . ASN A 1 212 ? -11.944 0.283 -16.281 1.00 66.88 212 ASN A C 1
ATOM 1614 O O . ASN A 1 212 ? -12.883 -0.422 -15.908 1.00 66.88 212 ASN A O 1
ATOM 1618 N N . ILE A 1 213 ? -11.008 0.773 -15.454 1.00 67.81 213 ILE A N 1
ATOM 1619 C CA . ILE A 1 213 ? -10.997 0.574 -13.987 1.00 67.81 213 ILE A CA 1
ATOM 1620 C C . ILE A 1 213 ? -12.367 0.924 -13.379 1.00 67.81 213 ILE A C 1
ATOM 1622 O O . ILE A 1 213 ? -12.832 0.289 -12.434 1.00 67.81 213 ILE A O 1
ATOM 1626 N N . GLY A 1 214 ? -13.057 1.914 -13.961 1.00 67.44 214 GLY A N 1
ATOM 1627 C CA . GLY A 1 214 ? -14.510 2.025 -13.885 1.00 67.44 214 GLY A CA 1
ATOM 1628 C C . GLY A 1 214 ? -15.084 2.039 -12.474 1.00 67.44 214 GLY A C 1
ATOM 1629 O O . GLY A 1 214 ? -16.079 1.367 -12.249 1.00 67.44 214 GLY A O 1
ATOM 1630 N N . ASN A 1 215 ? -14.474 2.760 -11.527 1.00 77.75 215 ASN A N 1
ATOM 1631 C CA . ASN A 1 215 ? -14.880 2.831 -10.115 1.00 77.75 215 ASN A CA 1
ATOM 1632 C C . ASN A 1 215 ? -15.260 1.475 -9.474 1.00 77.75 215 ASN A C 1
ATOM 1634 O O . ASN A 1 215 ? -16.062 1.440 -8.538 1.00 77.75 215 ASN A O 1
ATOM 1638 N N . LYS A 1 216 ? -14.682 0.375 -9.968 1.00 83.94 216 LYS A N 1
ATOM 1639 C CA . LYS A 1 216 ? -14.839 -0.980 -9.439 1.00 83.94 216 LYS A CA 1
ATOM 1640 C C . LYS A 1 216 ? -13.600 -1.368 -8.659 1.00 83.94 216 LYS A C 1
ATOM 1642 O O . LYS A 1 216 ? -12.502 -0.912 -8.964 1.00 83.94 216 LYS A O 1
ATOM 1647 N N . TRP A 1 217 ? -13.795 -2.198 -7.642 1.00 86.19 217 TRP A N 1
ATOM 1648 C CA . TRP A 1 217 ? -12.693 -2.704 -6.838 1.00 86.19 217 TRP A CA 1
ATOM 1649 C C . TRP A 1 217 ? -11.868 -3.725 -7.617 1.00 86.19 217 TRP A C 1
ATOM 1651 O O . TRP A 1 217 ? -12.388 -4.721 -8.112 1.00 86.19 217 TRP A O 1
ATOM 1661 N N . GLU A 1 218 ? -10.564 -3.501 -7.672 1.00 87.12 218 GLU A N 1
ATOM 1662 C CA . GLU A 1 218 ? -9.599 -4.424 -8.260 1.00 87.12 218 GLU A CA 1
ATOM 1663 C C . GLU A 1 218 ? -8.549 -4.790 -7.232 1.00 87.12 218 GLU A C 1
ATOM 1665 O O . GLU A 1 218 ? -8.059 -3.921 -6.509 1.00 87.12 218 GLU A O 1
ATOM 1670 N N . LYS A 1 219 ? -8.175 -6.070 -7.192 1.00 89.69 219 LYS A N 1
ATOM 1671 C CA . LYS A 1 219 ? -7.124 -6.558 -6.305 1.00 89.69 219 LYS A CA 1
ATOM 1672 C C . LYS A 1 219 ? -5.805 -6.650 -7.043 1.00 89.69 219 LYS A C 1
ATOM 1674 O O . LYS A 1 219 ? -5.713 -7.288 -8.089 1.00 89.69 219 LYS A O 1
ATOM 1679 N N . VAL A 1 220 ? -4.778 -6.057 -6.452 1.00 93.44 220 VAL A N 1
ATOM 1680 C CA . VAL A 1 220 ? -3.440 -5.964 -7.020 1.00 93.44 220 VAL A CA 1
ATOM 1681 C C . VAL A 1 220 ? -2.444 -6.635 -6.091 1.00 93.44 220 VAL A C 1
ATOM 1683 O O . VAL A 1 220 ? -2.448 -6.418 -4.878 1.00 93.44 220 VAL A O 1
ATOM 1686 N N . HIS A 1 221 ? -1.575 -7.446 -6.679 1.00 95.38 221 HIS A N 1
ATOM 1687 C CA . HIS A 1 221 ? -0.456 -8.070 -5.996 1.00 95.38 221 HIS A CA 1
ATOM 1688 C C . HIS A 1 221 ? 0.789 -7.949 -6.870 1.00 95.38 221 HIS A C 1
ATOM 1690 O O . HIS A 1 221 ? 0.828 -8.443 -7.997 1.00 95.38 221 HIS A O 1
ATOM 1696 N N . MET A 1 222 ? 1.805 -7.262 -6.361 1.00 97.50 222 MET A N 1
ATOM 1697 C CA . MET A 1 222 ? 3.096 -7.129 -7.022 1.00 97.50 222 MET A CA 1
ATOM 1698 C C . MET A 1 222 ? 4.155 -7.786 -6.158 1.00 97.50 222 MET A C 1
ATOM 1700 O O . MET A 1 222 ? 4.234 -7.524 -4.961 1.00 97.50 222 MET A O 1
ATOM 1704 N N . THR A 1 223 ? 4.980 -8.624 -6.772 1.00 97.44 223 THR A N 1
ATOM 1705 C CA . THR A 1 223 ? 6.090 -9.271 -6.080 1.00 97.44 223 THR A CA 1
ATOM 1706 C C . THR A 1 223 ? 7.376 -9.055 -6.839 1.00 97.44 223 THR A C 1
ATOM 1708 O O . THR A 1 223 ? 7.394 -9.207 -8.062 1.00 97.44 223 THR A O 1
ATOM 1711 N N . ARG A 1 224 ? 8.467 -8.825 -6.122 1.00 97.31 224 ARG A N 1
ATOM 1712 C CA . ARG A 1 224 ? 9.817 -8.940 -6.666 1.00 97.31 224 ARG A CA 1
ATOM 1713 C C . ARG A 1 224 ? 10.614 -9.919 -5.830 1.00 97.31 224 ARG A C 1
ATOM 1715 O O . ARG A 1 224 ? 10.549 -9.886 -4.607 1.00 97.31 224 ARG A O 1
ATOM 1722 N N . VAL A 1 225 ? 11.382 -10.775 -6.490 1.00 96.56 225 VAL A N 1
ATOM 1723 C CA . VAL A 1 225 ? 12.448 -11.556 -5.862 1.00 96.56 225 VAL A CA 1
ATOM 1724 C C . VAL A 1 225 ? 13.698 -11.346 -6.692 1.00 96.56 225 VAL A C 1
ATOM 1726 O O . VAL A 1 225 ? 13.708 -11.658 -7.887 1.00 96.56 225 VAL A O 1
ATOM 1729 N N . ASP A 1 226 ? 14.734 -10.790 -6.069 1.00 96.12 226 ASP A N 1
ATOM 1730 C CA . ASP A 1 226 ? 15.950 -10.373 -6.754 1.00 96.12 226 ASP A CA 1
ATOM 1731 C C . ASP A 1 226 ? 15.612 -9.413 -7.913 1.00 96.12 226 ASP A C 1
ATOM 1733 O O . ASP A 1 226 ? 15.069 -8.327 -7.699 1.00 96.12 226 ASP A O 1
ATOM 1737 N N . ARG A 1 227 ? 15.886 -9.831 -9.153 1.00 97.25 227 ARG A N 1
ATOM 1738 C CA . ARG A 1 227 ? 15.617 -9.082 -10.391 1.00 97.25 227 ARG A CA 1
ATOM 1739 C C . ARG A 1 227 ? 14.250 -9.377 -11.005 1.00 97.25 227 ARG A C 1
ATOM 1741 O O . ARG A 1 227 ? 13.836 -8.673 -11.921 1.00 97.25 227 ARG A O 1
ATOM 1748 N N . ASN A 1 228 ? 13.556 -10.414 -10.541 1.00 98.12 228 ASN A N 1
ATOM 1749 C CA . ASN A 1 228 ? 12.321 -10.897 -11.152 1.00 98.12 228 ASN A CA 1
ATOM 1750 C C . ASN A 1 228 ? 11.108 -10.245 -10.496 1.00 98.12 228 ASN A C 1
ATOM 1752 O O . ASN A 1 228 ? 10.794 -10.539 -9.345 1.00 98.12 228 ASN A O 1
ATOM 1756 N N . GLY A 1 229 ? 10.423 -9.387 -11.244 1.00 98.06 229 GLY A N 1
ATOM 1757 C CA . GLY A 1 229 ? 9.163 -8.767 -10.863 1.00 98.06 229 GLY A CA 1
ATOM 1758 C C . GLY A 1 229 ? 7.957 -9.487 -11.465 1.00 98.06 229 GLY A C 1
ATOM 1759 O O . GLY A 1 229 ? 8.012 -10.041 -12.567 1.00 98.06 229 GLY A O 1
ATOM 1760 N N . ARG A 1 230 ? 6.837 -9.433 -10.753 1.00 97.69 230 ARG A N 1
ATOM 1761 C CA . ARG A 1 230 ? 5.518 -9.904 -11.171 1.00 97.69 230 ARG A CA 1
ATOM 1762 C C . ARG A 1 230 ? 4.480 -8.881 -10.738 1.00 97.69 230 ARG A C 1
ATOM 1764 O O . ARG A 1 230 ? 4.535 -8.407 -9.611 1.00 97.69 230 ARG A O 1
ATOM 1771 N N . ILE A 1 231 ? 3.529 -8.594 -11.612 1.00 95.94 231 ILE A N 1
ATOM 1772 C CA . ILE A 1 231 ? 2.283 -7.904 -11.286 1.00 95.94 231 ILE A CA 1
ATOM 1773 C C . ILE A 1 231 ? 1.122 -8.839 -11.587 1.00 95.94 231 ILE A C 1
ATOM 1775 O O . ILE A 1 231 ? 1.128 -9.529 -12.604 1.00 95.94 231 ILE A O 1
ATOM 1779 N N . GLU A 1 232 ? 0.144 -8.865 -10.699 1.00 94.31 232 GLU A N 1
ATOM 1780 C CA . GLU A 1 232 ? -1.067 -9.658 -10.807 1.00 94.31 232 GLU A CA 1
ATOM 1781 C C . GLU A 1 232 ? -2.271 -8.794 -10.446 1.00 94.31 232 GLU A C 1
ATOM 1783 O O . GLU A 1 232 ? -2.276 -8.129 -9.409 1.00 94.31 232 GLU A O 1
ATOM 1788 N N . VAL A 1 233 ? -3.276 -8.801 -11.318 1.00 92.00 233 VAL A N 1
ATOM 1789 C CA . VAL A 1 233 ? -4.527 -8.058 -11.159 1.00 92.00 233 VAL A CA 1
ATOM 1790 C C . VAL A 1 233 ? -5.671 -9.056 -11.188 1.00 92.00 233 VAL A C 1
ATOM 1792 O O . VAL A 1 233 ? -5.767 -9.849 -12.124 1.00 92.00 233 VAL A O 1
ATOM 1795 N N . THR A 1 234 ? -6.510 -9.034 -10.156 1.00 89.56 234 THR A N 1
ATOM 1796 C CA . THR A 1 234 ? -7.737 -9.831 -10.065 1.00 89.56 234 THR A CA 1
ATOM 1797 C C . THR A 1 234 ? -8.941 -8.900 -10.131 1.00 89.56 234 THR A C 1
ATOM 1799 O O . THR A 1 234 ? -9.073 -7.989 -9.309 1.00 89.56 234 THR A O 1
ATOM 1802 N N . TYR A 1 235 ? -9.809 -9.138 -11.108 1.00 84.75 235 TYR A N 1
ATOM 1803 C CA . TYR A 1 235 ? -10.999 -8.343 -11.381 1.00 84.75 235 TYR A CA 1
ATOM 1804 C C . TYR A 1 235 ? -12.223 -8.863 -10.629 1.00 84.75 235 TYR A C 1
ATOM 1806 O O . TYR A 1 235 ? -12.307 -10.041 -10.264 1.00 84.75 235 TYR A O 1
ATOM 1814 N N . VAL A 1 236 ? -13.222 -7.992 -10.462 1.00 75.88 236 VAL A N 1
ATOM 1815 C CA . VAL A 1 236 ? -14.566 -8.409 -10.042 1.00 75.88 236 VAL A CA 1
ATOM 1816 C C . VAL A 1 236 ? -15.089 -9.453 -11.033 1.00 75.88 236 VAL A C 1
ATOM 1818 O O . VAL A 1 236 ? -15.126 -9.208 -12.237 1.00 75.88 236 VAL A O 1
ATOM 1821 N N . GLY A 1 237 ? -15.470 -10.629 -10.531 1.00 74.88 237 GLY A N 1
ATOM 1822 C CA . GLY A 1 237 ? -15.837 -11.795 -11.349 1.00 74.88 237 GLY A CA 1
ATOM 1823 C C . GLY A 1 237 ? -14.783 -12.907 -11.370 1.00 74.88 237 GLY A C 1
ATOM 1824 O O . GLY A 1 237 ? -15.101 -14.024 -11.767 1.00 74.88 237 GLY A O 1
ATOM 1825 N N . GLY A 1 238 ? -13.573 -12.643 -10.862 1.00 77.12 238 GLY A N 1
ATOM 1826 C CA . GLY A 1 238 ? -12.537 -13.654 -10.623 1.00 77.12 238 GLY A CA 1
ATOM 1827 C C . GLY A 1 238 ? -11.515 -13.825 -11.747 1.00 77.12 238 GLY A C 1
ATOM 1828 O O . GLY A 1 238 ? -10.592 -14.624 -11.592 1.00 77.12 238 GLY A O 1
ATOM 1829 N N . ASP A 1 239 ? -11.637 -13.077 -12.845 1.00 85.56 239 ASP A N 1
ATOM 1830 C CA . ASP A 1 239 ? -10.613 -13.053 -13.889 1.00 85.56 239 ASP A CA 1
ATOM 1831 C C . ASP A 1 239 ? -9.300 -12.496 -13.333 1.00 85.56 239 ASP A C 1
ATOM 1833 O O . ASP A 1 239 ? -9.281 -11.492 -12.617 1.00 85.56 239 ASP A O 1
ATOM 1837 N N . GLN A 1 240 ? -8.189 -13.142 -13.681 1.00 89.31 240 GLN A N 1
ATOM 1838 C CA . GLN A 1 240 ? -6.869 -12.808 -13.159 1.00 89.31 240 GLN A CA 1
ATOM 1839 C C . GLN A 1 240 ? -5.851 -12.725 -14.292 1.00 89.31 240 GLN A C 1
ATOM 1841 O O . GLN A 1 240 ? -5.715 -13.647 -15.097 1.00 89.31 240 GLN A O 1
ATOM 1846 N N . ILE A 1 241 ? -5.102 -11.624 -14.332 1.00 91.19 241 ILE A N 1
ATOM 1847 C CA . ILE A 1 241 ? -4.043 -11.388 -15.314 1.00 91.19 241 ILE A CA 1
ATOM 1848 C C . ILE A 1 241 ? -2.739 -11.159 -14.571 1.00 91.19 241 ILE A C 1
ATOM 1850 O O . ILE A 1 241 ? -2.671 -10.325 -13.669 1.00 91.19 241 ILE A O 1
ATOM 1854 N N . ALA A 1 242 ? -1.695 -11.881 -14.972 1.00 94.44 242 ALA A N 1
ATOM 1855 C CA . ALA A 1 242 ? -0.372 -11.726 -14.397 1.00 94.44 242 ALA A CA 1
ATOM 1856 C C . ALA A 1 242 ? 0.709 -11.551 -15.461 1.00 94.44 242 ALA A C 1
ATOM 1858 O O . ALA A 1 242 ? 0.777 -12.309 -16.429 1.00 94.44 242 ALA A O 1
ATOM 1859 N N . THR A 1 243 ? 1.602 -10.597 -15.217 1.00 95.44 243 THR A N 1
ATOM 1860 C CA . THR A 1 243 ? 2.732 -10.263 -16.085 1.00 95.44 243 THR A CA 1
ATOM 1861 C C . THR A 1 243 ? 4.015 -10.332 -15.271 1.00 95.44 243 THR A C 1
ATOM 1863 O O . THR A 1 243 ? 4.078 -9.824 -14.153 1.00 95.44 243 THR A O 1
ATOM 1866 N N . THR A 1 244 ? 5.059 -10.942 -15.826 1.00 97.19 244 THR A N 1
ATOM 1867 C CA . THR A 1 244 ? 6.382 -11.032 -15.195 1.00 97.19 244 THR A CA 1
ATOM 1868 C C . THR A 1 244 ? 7.441 -10.374 -16.059 1.00 97.19 244 THR A C 1
ATOM 1870 O O . THR A 1 244 ? 7.368 -10.441 -17.287 1.00 97.19 244 THR A O 1
ATOM 1873 N N . ALA A 1 245 ? 8.460 -9.795 -15.435 1.00 97.44 245 ALA A N 1
ATOM 1874 C CA . ALA A 1 245 ? 9.652 -9.354 -16.138 1.00 97.44 245 ALA A CA 1
ATOM 1875 C C . ALA A 1 245 ? 10.870 -9.272 -15.219 1.00 97.44 245 ALA A C 1
ATOM 1877 O O . ALA A 1 245 ? 10.739 -9.127 -14.009 1.00 97.44 245 ALA A O 1
ATOM 1878 N N . GLU A 1 246 ? 12.054 -9.295 -15.820 1.00 98.00 246 GLU A N 1
ATOM 1879 C CA . GLU A 1 246 ? 13.329 -9.181 -15.118 1.00 98.00 246 GLU A CA 1
ATOM 1880 C C . GLU A 1 246 ? 13.961 -7.799 -15.359 1.00 98.00 246 GLU A C 1
ATOM 1882 O O . GLU A 1 246 ? 13.892 -7.272 -16.478 1.00 98.00 246 GLU A O 1
ATOM 1887 N N . SER A 1 247 ? 14.569 -7.196 -14.331 1.00 97.38 247 SER A N 1
ATOM 1888 C CA . SER A 1 247 ? 15.360 -5.969 -14.495 1.00 97.38 247 SER A CA 1
ATOM 1889 C C . SER A 1 247 ? 16.686 -6.217 -15.209 1.00 97.38 247 SER A C 1
ATOM 1891 O O . SER A 1 247 ? 17.271 -7.277 -15.024 1.00 97.38 247 SER A O 1
ATOM 1893 N N . PRO A 1 248 ? 17.192 -5.285 -16.036 1.00 97.31 248 PRO A N 1
ATOM 1894 C CA . PRO A 1 248 ? 18.517 -5.391 -16.653 1.00 97.31 248 PRO A CA 1
ATOM 1895 C C . PRO A 1 248 ? 19.678 -5.497 -15.647 1.00 97.31 248 PRO A C 1
ATOM 1897 O O . PRO A 1 248 ? 19.524 -5.210 -14.464 1.00 97.31 248 PRO A O 1
ATOM 1900 N N . GLY A 1 249 ? 20.857 -5.876 -16.152 1.00 95.44 249 GLY A N 1
ATOM 1901 C CA . GLY A 1 249 ? 22.116 -5.819 -15.404 1.00 95.44 249 GLY A CA 1
ATOM 1902 C C . GLY A 1 249 ? 22.313 -6.939 -14.379 1.00 95.44 249 GLY A C 1
ATOM 1903 O O . GLY A 1 249 ? 21.745 -8.019 -14.508 1.00 95.44 249 GLY A O 1
ATOM 1904 N N . SER A 1 250 ? 23.197 -6.713 -13.405 1.00 94.88 250 SER A N 1
ATOM 1905 C CA . SER A 1 250 ? 23.591 -7.714 -12.399 1.00 94.88 250 SER A CA 1
ATOM 1906 C C . SER A 1 250 ? 23.092 -7.408 -10.991 1.00 94.88 250 SER A C 1
ATOM 1908 O O . SER A 1 250 ? 23.170 -8.278 -10.126 1.00 94.88 250 SER A O 1
ATOM 1910 N N . SER A 1 251 ? 22.619 -6.190 -10.735 1.00 97.00 251 SER A N 1
ATOM 1911 C CA . SER A 1 251 ? 22.173 -5.798 -9.402 1.00 97.00 251 SER A CA 1
ATOM 1912 C C . SER A 1 251 ? 20.813 -6.410 -9.079 1.00 97.00 251 SER A C 1
ATOM 1914 O O . SER A 1 251 ? 19.910 -6.408 -9.914 1.00 97.00 251 SER A O 1
ATOM 1916 N N . ASN A 1 252 ? 20.665 -6.944 -7.868 1.00 95.94 252 ASN A N 1
ATOM 1917 C CA . ASN A 1 252 ? 19.485 -7.695 -7.432 1.00 95.94 252 ASN A CA 1
ATOM 1918 C C . ASN A 1 252 ? 18.878 -7.197 -6.112 1.00 95.94 252 ASN A C 1
ATOM 1920 O O . ASN A 1 252 ? 17.996 -7.846 -5.552 1.00 95.94 252 ASN A O 1
ATOM 1924 N N . ARG A 1 253 ? 19.344 -6.059 -5.603 1.00 95.00 253 ARG A N 1
ATOM 1925 C CA . ARG A 1 253 ? 18.904 -5.481 -4.334 1.00 95.00 253 ARG A CA 1
ATOM 1926 C C . ARG A 1 253 ? 18.407 -4.071 -4.580 1.00 95.00 253 ARG A C 1
ATOM 1928 O O . ARG A 1 253 ? 18.978 -3.385 -5.410 1.00 95.00 253 ARG A O 1
ATOM 1935 N N . LEU A 1 254 ? 17.343 -3.696 -3.881 1.00 94.38 254 LEU A N 1
ATOM 1936 C CA . LEU A 1 254 ? 16.823 -2.339 -3.858 1.00 94.38 254 LEU A CA 1
ATOM 1937 C C . LEU A 1 254 ? 17.522 -1.579 -2.729 1.00 94.38 254 LEU A C 1
ATOM 1939 O O . LEU A 1 254 ? 17.243 -1.814 -1.550 1.00 94.38 254 LEU A O 1
ATOM 1943 N N . ASP A 1 255 ? 18.443 -0.702 -3.093 1.00 94.19 255 ASP A N 1
ATOM 1944 C CA . ASP A 1 255 ? 19.311 0.022 -2.176 1.00 94.19 255 ASP A CA 1
ATOM 1945 C C . ASP A 1 255 ? 18.890 1.487 -2.094 1.00 94.19 255 ASP A C 1
ATOM 1947 O O . ASP A 1 255 ? 19.300 2.318 -2.891 1.00 94.19 255 ASP A O 1
ATOM 1951 N N . ILE A 1 256 ? 18.064 1.789 -1.094 1.00 91.56 256 ILE A N 1
ATOM 1952 C CA . ILE A 1 256 ? 17.364 3.070 -0.944 1.00 91.56 256 ILE A CA 1
ATOM 1953 C C . ILE A 1 256 ? 17.755 3.779 0.363 1.00 91.56 256 ILE A C 1
ATOM 1955 O O . ILE A 1 256 ? 16.917 3.908 1.251 1.00 91.56 256 ILE A O 1
ATOM 1959 N N . PRO A 1 257 ? 19.022 4.182 0.559 1.00 91.56 257 PRO A N 1
ATOM 1960 C CA . PRO A 1 257 ? 19.428 4.794 1.812 1.00 91.56 257 PRO A CA 1
ATOM 1961 C C . PRO A 1 257 ? 18.814 6.187 2.002 1.00 91.56 257 PRO A C 1
ATOM 1963 O O . PRO A 1 257 ? 18.603 6.907 1.025 1.00 91.56 257 PRO A O 1
ATOM 1966 N N . SER A 1 258 ? 18.555 6.576 3.252 1.00 87.62 258 SER A N 1
ATOM 1967 C CA . SER A 1 258 ? 17.956 7.870 3.624 1.00 87.62 258 SER A CA 1
ATOM 1968 C C . SER A 1 258 ? 16.641 8.161 2.885 1.00 87.62 258 SER A C 1
ATOM 1970 O O . SER A 1 258 ? 16.312 9.310 2.606 1.00 87.62 258 SER A O 1
ATOM 1972 N N . SER A 1 259 ? 15.898 7.115 2.517 1.00 89.50 259 SER A N 1
ATOM 1973 C CA . SER A 1 259 ? 14.791 7.242 1.572 1.00 89.50 259 SER A CA 1
ATOM 1974 C C . SER A 1 259 ? 13.524 7.841 2.169 1.00 89.50 259 SER A C 1
ATOM 1976 O O . SER A 1 259 ? 13.172 7.529 3.313 1.00 89.50 259 SER A O 1
ATOM 1978 N N . GLN A 1 260 ? 12.756 8.524 1.324 1.00 91.06 260 GLN A N 1
ATOM 1979 C CA . GLN A 1 260 ? 11.370 8.902 1.585 1.00 91.06 260 GLN A CA 1
ATOM 1980 C C . GLN A 1 260 ? 10.412 8.038 0.758 1.00 91.06 260 GLN A C 1
ATOM 1982 O O . GLN A 1 260 ? 10.593 7.830 -0.443 1.00 91.06 260 GLN A O 1
ATOM 1987 N N . GLY A 1 261 ? 9.388 7.506 1.419 1.00 92.12 261 GLY A N 1
ATOM 1988 C CA . GLY A 1 261 ? 8.283 6.801 0.783 1.00 92.12 261 GLY A CA 1
ATOM 1989 C C . GLY A 1 261 ? 7.089 7.731 0.603 1.00 92.12 261 GLY A C 1
ATOM 1990 O O . GLY A 1 261 ? 6.519 8.197 1.585 1.00 92.12 261 GLY A O 1
ATOM 1991 N N . TYR A 1 262 ? 6.684 7.958 -0.640 1.00 93.19 262 TYR A N 1
ATOM 1992 C CA . TYR A 1 262 ? 5.501 8.724 -1.015 1.00 93.19 262 TYR A CA 1
ATOM 1993 C C . TYR A 1 262 ? 4.360 7.770 -1.350 1.00 93.19 262 TYR A C 1
ATOM 1995 O O . TYR A 1 262 ? 4.506 6.907 -2.219 1.00 93.19 262 TYR A O 1
ATOM 2003 N N . PHE A 1 263 ? 3.217 7.925 -0.687 1.00 93.94 263 PHE A N 1
ATOM 2004 C CA . PHE A 1 263 ? 2.032 7.097 -0.897 1.00 93.94 263 PHE A CA 1
ATOM 2005 C C . PHE A 1 263 ? 0.819 7.958 -1.207 1.00 93.94 263 PHE A C 1
ATOM 2007 O O . PHE A 1 263 ? 0.578 8.988 -0.579 1.00 93.94 263 PHE A O 1
ATOM 2014 N N . LEU A 1 264 ? 0.034 7.497 -2.179 1.00 93.00 264 LEU A N 1
ATOM 2015 C CA . LEU A 1 264 ? -1.167 8.143 -2.717 1.00 93.00 264 LEU A CA 1
ATOM 2016 C C . LEU A 1 264 ? -0.924 9.518 -3.347 1.00 93.00 264 LEU A C 1
ATOM 2018 O O . LEU A 1 264 ? -1.854 10.118 -3.872 1.00 93.00 264 LEU A O 1
ATOM 2022 N N . GLY A 1 265 ? 0.313 9.999 -3.352 1.00 90.25 265 GLY A N 1
ATOM 2023 C CA . GLY A 1 265 ? 0.662 11.308 -3.859 1.00 90.25 265 GLY A CA 1
ATOM 2024 C C . GLY A 1 265 ? 1.992 11.803 -3.322 1.00 90.25 265 GLY A C 1
ATOM 2025 O O . GLY A 1 265 ? 2.657 11.118 -2.546 1.00 90.25 265 GLY A O 1
ATOM 2026 N N . SER A 1 266 ? 2.334 13.021 -3.711 1.00 87.44 266 SER A N 1
ATOM 2027 C CA . SER A 1 266 ? 3.430 13.811 -3.160 1.00 87.44 266 SER A CA 1
ATOM 2028 C C . SER A 1 266 ? 2.974 15.260 -2.939 1.00 87.44 266 SER A C 1
ATOM 2030 O O . SER A 1 266 ? 1.954 15.678 -3.505 1.00 87.44 266 SER A O 1
ATOM 2032 N N . PRO A 1 267 ? 3.722 16.053 -2.152 1.00 83.19 267 PRO A N 1
ATOM 2033 C CA . PRO A 1 267 ? 3.499 17.489 -2.059 1.00 83.19 267 PRO A CA 1
ATOM 2034 C C . PRO A 1 267 ? 3.492 18.170 -3.436 1.00 83.19 267 PRO A C 1
ATOM 2036 O O . PRO A 1 267 ? 4.280 17.783 -4.309 1.00 83.19 267 PRO A O 1
ATOM 2039 N N . PRO A 1 268 ? 2.650 19.202 -3.635 1.00 70.31 268 PRO A N 1
ATOM 2040 C CA . PRO A 1 268 ? 2.715 20.059 -4.812 1.00 70.31 268 PRO A CA 1
ATOM 2041 C C . PRO A 1 268 ? 4.093 20.715 -4.962 1.00 70.31 268 PRO A C 1
ATOM 2043 O O . PRO A 1 268 ? 4.776 20.994 -3.971 1.00 70.31 268 PRO A O 1
ATOM 2046 N N . GLU A 1 269 ? 4.478 21.019 -6.203 1.00 66.25 269 GLU A N 1
ATOM 2047 C CA . GLU A 1 269 ? 5.721 21.736 -6.503 1.00 66.25 269 GLU A CA 1
ATOM 2048 C C . GLU A 1 269 ? 5.874 23.006 -5.641 1.00 66.25 269 GLU A C 1
ATOM 2050 O O . GLU A 1 269 ? 4.940 23.795 -5.481 1.00 66.25 269 GLU A O 1
ATOM 2055 N N . GLY A 1 270 ? 7.075 23.221 -5.094 1.00 52.09 270 GLY A N 1
ATOM 2056 C CA . GLY A 1 270 ? 7.418 24.433 -4.339 1.00 52.09 270 GLY A CA 1
ATOM 2057 C C . GLY A 1 270 ? 7.095 24.407 -2.840 1.00 52.09 270 GLY A C 1
ATOM 2058 O O . GLY A 1 270 ? 7.508 25.324 -2.131 1.00 52.09 270 GLY A O 1
ATOM 2059 N N . ILE A 1 271 ? 6.439 23.361 -2.329 1.00 52.78 271 ILE A N 1
ATOM 2060 C CA . ILE A 1 271 ? 6.312 23.112 -0.885 1.00 52.78 271 ILE A CA 1
ATOM 2061 C C . ILE A 1 271 ? 7.400 22.107 -0.480 1.00 52.78 271 ILE A C 1
ATOM 2063 O O . ILE A 1 271 ? 7.441 21.005 -1.016 1.00 52.78 271 ILE A O 1
ATOM 2067 N N . ASN A 1 272 ? 8.316 22.509 0.413 1.00 48.56 272 ASN A N 1
ATOM 2068 C CA . ASN A 1 272 ? 9.364 21.668 1.023 1.00 48.56 272 ASN A CA 1
ATOM 2069 C C . ASN A 1 272 ? 10.148 20.736 0.065 1.00 48.56 272 ASN A C 1
ATOM 2071 O O . ASN A 1 272 ? 10.534 19.644 0.458 1.00 48.56 272 ASN A O 1
ATOM 2075 N N . GLY A 1 273 ? 10.412 21.157 -1.179 1.00 53.34 273 GLY A N 1
ATOM 2076 C CA . GLY A 1 273 ? 11.194 20.355 -2.134 1.00 53.34 273 GLY A CA 1
ATOM 2077 C C . GLY A 1 273 ? 10.395 19.364 -2.991 1.00 53.34 273 GLY A C 1
ATOM 2078 O O . GLY A 1 273 ? 10.992 18.432 -3.512 1.00 53.34 273 GLY A O 1
ATOM 2079 N N . GLY A 1 274 ? 9.080 19.569 -3.166 1.00 55.44 274 GLY A N 1
ATOM 2080 C CA . GLY A 1 274 ? 8.213 18.719 -3.997 1.00 55.44 274 GLY A CA 1
ATOM 2081 C C . GLY A 1 274 ? 8.795 18.314 -5.366 1.00 55.44 274 GLY A C 1
ATOM 2082 O O . GLY A 1 274 ? 9.459 19.102 -6.047 1.00 55.44 274 GLY A O 1
ATOM 2083 N N . LEU A 1 275 ? 8.523 17.067 -5.764 1.00 61.44 275 LEU A N 1
ATOM 2084 C CA . LEU A 1 275 ? 9.151 16.400 -6.905 1.00 61.44 275 LEU A CA 1
ATOM 2085 C C . LEU A 1 275 ? 8.540 16.818 -8.245 1.00 61.44 275 LEU A C 1
ATOM 2087 O O . LEU A 1 275 ? 7.443 16.401 -8.6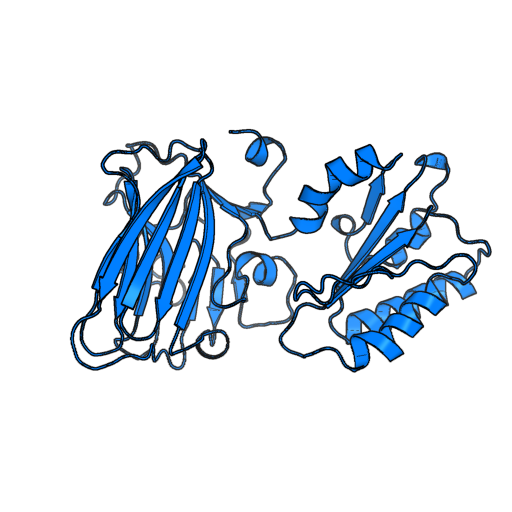06 1.00 61.44 275 LEU A O 1
ATOM 2091 N N . THR A 1 276 ? 9.315 17.555 -9.039 1.00 56.91 276 THR A N 1
ATOM 2092 C CA . THR A 1 276 ? 8.937 18.125 -10.351 1.00 56.91 276 THR A CA 1
ATOM 2093 C C . THR A 1 276 ? 8.673 17.102 -11.469 1.00 56.91 276 THR A C 1
ATOM 2095 O O . THR A 1 276 ? 8.420 17.474 -12.612 1.00 56.91 276 THR A O 1
ATOM 2098 N N . HIS A 1 277 ? 8.753 15.800 -11.176 1.00 70.56 277 HIS A N 1
ATOM 2099 C CA . HIS A 1 277 ? 8.655 14.729 -12.176 1.00 70.56 277 HIS A CA 1
ATOM 2100 C C . HIS A 1 277 ? 7.625 13.647 -11.832 1.00 70.56 277 HIS A C 1
ATOM 2102 O O . HIS A 1 277 ? 7.434 12.723 -12.629 1.00 70.56 277 HIS A O 1
ATOM 2108 N N . LEU A 1 278 ? 6.970 13.723 -10.668 1.00 81.12 278 LEU A N 1
ATOM 2109 C CA . LEU A 1 278 ? 5.974 12.723 -10.304 1.00 81.12 278 LEU A CA 1
ATOM 2110 C C . LEU A 1 278 ? 4.623 13.006 -10.970 1.00 81.12 278 LEU A C 1
ATOM 2112 O O . LEU A 1 278 ? 4.206 14.160 -11.078 1.00 81.12 278 LEU A O 1
ATOM 2116 N N . PRO A 1 279 ? 3.907 11.958 -11.420 1.00 85.69 279 PRO A N 1
ATOM 2117 C CA . PRO A 1 279 ? 2.530 12.114 -11.862 1.00 85.69 279 PRO A CA 1
ATOM 2118 C C . PRO A 1 279 ? 1.639 12.647 -10.734 1.00 85.69 279 PRO A C 1
ATOM 2120 O O . PRO A 1 279 ? 1.944 12.413 -9.565 1.00 85.69 279 PRO A O 1
ATOM 2123 N N . PRO A 1 280 ? 0.502 13.285 -11.062 1.00 87.12 280 PRO A N 1
ATOM 2124 C CA . PRO A 1 280 ? -0.420 13.774 -10.046 1.00 87.12 280 PRO A CA 1
ATOM 2125 C C . PRO A 1 280 ? -0.920 12.663 -9.116 1.00 87.12 280 PRO A C 1
ATOM 2127 O O . PRO A 1 280 ? -0.958 11.483 -9.486 1.00 87.12 280 PRO A O 1
ATOM 2130 N N . ASN A 1 281 ? -1.340 13.071 -7.923 1.00 89.69 281 ASN A N 1
ATOM 2131 C CA . ASN A 1 281 ? -1.734 12.190 -6.828 1.00 89.69 281 ASN A CA 1
ATOM 2132 C C . ASN A 1 281 ? -2.912 11.272 -7.178 1.00 89.69 281 ASN A C 1
ATOM 2134 O O . ASN A 1 281 ? -3.724 11.542 -8.067 1.00 89.69 281 ASN A O 1
ATOM 2138 N N . PHE A 1 282 ? -3.015 10.180 -6.430 1.00 90.50 282 PHE A N 1
ATOM 2139 C CA . PHE A 1 282 ? -4.087 9.205 -6.525 1.00 90.50 282 PHE A CA 1
ATOM 2140 C C . PHE A 1 282 ? -5.462 9.870 -6.364 1.00 90.50 282 PHE A C 1
ATOM 2142 O O . PHE A 1 282 ? -5.684 10.660 -5.449 1.00 90.50 282 PHE A O 1
ATOM 2149 N N . ILE A 1 283 ? -6.404 9.500 -7.233 1.00 88.94 283 ILE A N 1
ATOM 2150 C CA . ILE A 1 283 ? -7.823 9.846 -7.117 1.00 88.94 283 ILE A CA 1
A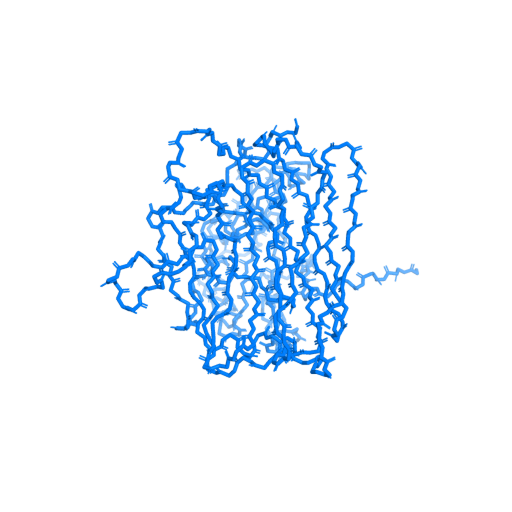TOM 2151 C C . ILE A 1 283 ? -8.620 8.551 -7.038 1.00 88.94 283 ILE A C 1
ATOM 2153 O O . ILE A 1 283 ? -8.521 7.706 -7.929 1.00 88.94 283 ILE A O 1
ATOM 2157 N N . GLY A 1 284 ? -9.446 8.409 -6.010 1.00 90.25 284 GLY A N 1
ATOM 2158 C CA . GLY A 1 284 ? -10.274 7.224 -5.815 1.00 90.25 284 GLY A CA 1
ATOM 2159 C C . GLY A 1 284 ? -10.218 6.720 -4.386 1.00 90.25 284 GLY A C 1
ATOM 2160 O O . GLY A 1 284 ? -9.920 7.482 -3.467 1.00 90.25 284 GLY A O 1
ATOM 2161 N N . CYS A 1 285 ? -10.508 5.434 -4.214 1.00 90.62 285 CYS A N 1
ATOM 2162 C CA . CYS A 1 285 ? -10.428 4.753 -2.929 1.00 90.62 285 CYS A CA 1
ATOM 2163 C C . CYS A 1 285 ? -9.464 3.574 -3.026 1.00 90.62 285 CYS A C 1
ATOM 2165 O O . CYS A 1 285 ? -9.429 2.872 -4.035 1.00 90.62 285 CYS A O 1
ATOM 2167 N N . ILE A 1 286 ? -8.694 3.355 -1.970 1.00 92.00 286 ILE A N 1
ATOM 2168 C CA . ILE A 1 286 ? -7.720 2.272 -1.869 1.00 92.00 286 ILE A CA 1
ATOM 2169 C C . ILE A 1 286 ? -7.827 1.638 -0.491 1.00 92.00 286 ILE A C 1
ATOM 2171 O O . ILE A 1 286 ? -8.046 2.340 0.500 1.00 92.00 286 ILE A O 1
ATOM 2175 N N . ARG A 1 287 ? -7.687 0.315 -0.435 1.00 88.56 287 ARG A N 1
ATOM 2176 C CA . ARG A 1 287 ? -7.731 -0.455 0.799 1.00 88.56 287 ARG A CA 1
ATOM 2177 C C . ARG A 1 287 ? -6.728 -1.591 0.851 1.00 88.56 287 ARG A C 1
ATOM 2179 O O . ARG A 1 287 ? -6.180 -1.991 -0.172 1.00 88.56 287 ARG A O 1
ATOM 2186 N N . TYR A 1 288 ? -6.503 -2.102 2.059 1.00 85.12 288 TYR A N 1
ATOM 2187 C CA . TYR A 1 288 ? -5.582 -3.210 2.332 1.00 85.12 288 TYR A CA 1
ATOM 2188 C C . TYR A 1 288 ? -4.181 -2.964 1.759 1.00 85.12 288 TYR A C 1
ATOM 2190 O O . TYR A 1 288 ? -3.541 -3.890 1.266 1.00 85.12 288 TYR A O 1
ATOM 2198 N N . PHE A 1 289 ? -3.729 -1.703 1.782 1.00 90.88 289 PHE A N 1
ATOM 2199 C CA . PHE A 1 289 ? -2.449 -1.333 1.198 1.00 90.88 289 PHE A CA 1
ATOM 2200 C C . PHE A 1 289 ? -1.301 -1.738 2.126 1.00 90.88 289 PHE A C 1
ATOM 2202 O O . PHE A 1 289 ? -1.118 -1.139 3.189 1.00 90.88 289 PHE A O 1
ATOM 2209 N N . SER A 1 290 ? -0.524 -2.732 1.700 1.00 88.12 290 SER A N 1
ATOM 2210 C CA . SER A 1 290 ? 0.708 -3.165 2.344 1.00 88.12 290 SER A CA 1
ATOM 2211 C C . SER A 1 290 ? 1.896 -3.202 1.379 1.00 88.12 290 SER A C 1
ATOM 2213 O O . SER A 1 290 ? 1.750 -3.410 0.173 1.00 88.12 290 SER A O 1
ATOM 2215 N N . VAL A 1 291 ? 3.084 -3.002 1.943 1.00 90.38 291 VAL A N 1
ATOM 2216 C CA . VAL A 1 291 ? 4.393 -3.123 1.299 1.00 90.38 291 VAL A CA 1
ATOM 2217 C C . VAL A 1 291 ? 5.319 -3.818 2.290 1.00 90.38 291 VAL A C 1
ATOM 2219 O O . VAL A 1 291 ? 5.624 -3.246 3.329 1.00 90.38 291 VAL A O 1
ATOM 2222 N N . ASP A 1 292 ? 5.754 -5.040 1.994 1.00 85.06 292 ASP A N 1
ATOM 2223 C CA . ASP A 1 292 ? 6.625 -5.846 2.866 1.00 85.06 292 ASP A CA 1
ATOM 2224 C C . ASP A 1 292 ? 6.118 -5.909 4.318 1.00 85.06 292 ASP A C 1
ATOM 2226 O O . ASP A 1 292 ? 6.866 -5.697 5.268 1.00 85.06 292 ASP A O 1
ATOM 2230 N N . GLU A 1 293 ? 4.815 -6.165 4.481 1.00 78.31 293 GLU A N 1
ATOM 2231 C CA . GLU A 1 293 ? 4.085 -6.177 5.766 1.00 78.31 293 GLU A CA 1
ATOM 2232 C C . GLU A 1 293 ? 3.896 -4.800 6.432 1.00 78.31 293 GLU A C 1
ATOM 2234 O O . GLU A 1 293 ? 3.102 -4.672 7.366 1.00 78.31 293 GLU A O 1
ATOM 2239 N N . TYR A 1 294 ? 4.551 -3.745 5.946 1.00 81.44 294 TYR A N 1
ATOM 2240 C CA . TYR A 1 294 ? 4.286 -2.380 6.381 1.00 81.44 294 TYR A CA 1
ATOM 2241 C C . TYR A 1 294 ? 2.998 -1.861 5.733 1.00 81.44 294 TYR A C 1
ATOM 2243 O O . TYR A 1 294 ? 2.814 -1.986 4.528 1.00 81.44 294 TYR A O 1
ATOM 2251 N N . GLU A 1 295 ? 2.107 -1.249 6.511 1.00 82.62 295 GLU A N 1
ATOM 2252 C CA . GLU A 1 295 ? 0.809 -0.743 6.040 1.00 82.62 295 GLU A CA 1
ATOM 2253 C C . GLU A 1 295 ? 0.777 0.796 6.107 1.00 82.62 295 GLU A C 1
ATOM 2255 O O . GLU A 1 295 ? 0.460 1.353 7.167 1.00 82.62 295 GLU A O 1
ATOM 2260 N N . PRO A 1 296 ? 1.108 1.504 5.008 1.00 84.94 296 PRO A N 1
ATOM 2261 C CA . PRO A 1 296 ? 1.320 2.952 5.016 1.00 84.94 296 PRO A CA 1
ATOM 2262 C C . PRO A 1 296 ? 0.103 3.749 5.482 1.00 84.94 296 PRO A C 1
ATOM 2264 O O . PRO A 1 296 ? 0.230 4.647 6.307 1.00 84.94 296 PRO A O 1
ATOM 2267 N N . ILE A 1 297 ? -1.089 3.385 5.002 1.00 82.31 297 ILE A N 1
ATOM 2268 C CA . ILE A 1 297 ? -2.323 4.129 5.284 1.00 82.31 297 ILE A CA 1
ATOM 2269 C C . ILE A 1 297 ? -2.710 3.982 6.753 1.00 82.31 297 ILE A C 1
ATOM 2271 O O . ILE A 1 297 ? -2.944 4.971 7.445 1.00 82.31 297 ILE A O 1
ATOM 2275 N N . VAL A 1 298 ? -2.732 2.753 7.268 1.00 76.56 298 VAL A N 1
ATOM 2276 C CA . VAL A 1 298 ? -3.177 2.543 8.644 1.00 76.56 298 VAL A CA 1
ATOM 2277 C C . VAL A 1 298 ? -2.166 3.133 9.634 1.00 76.56 298 VAL A C 1
ATOM 2279 O O . VAL A 1 298 ? -2.576 3.749 10.615 1.00 76.56 298 VAL A O 1
ATOM 2282 N N . ASN A 1 299 ? -0.858 3.007 9.370 1.00 74.06 299 ASN A N 1
ATOM 2283 C CA . ASN A 1 299 ? 0.173 3.610 10.223 1.00 74.06 299 ASN A CA 1
ATOM 2284 C C . ASN A 1 299 ? 0.104 5.142 10.237 1.00 74.06 299 ASN A C 1
ATOM 2286 O O . ASN A 1 299 ? 0.460 5.745 11.243 1.00 74.06 299 ASN A O 1
ATOM 2290 N N . ALA A 1 300 ? -0.377 5.753 9.156 1.00 75.56 300 ALA A N 1
ATOM 2291 C CA . ALA A 1 300 ? -0.609 7.186 9.077 1.00 75.56 300 ALA A CA 1
ATOM 2292 C C . ALA A 1 300 ? -1.892 7.632 9.824 1.00 75.56 300 ALA A C 1
ATOM 2294 O O . ALA A 1 300 ? -1.935 8.707 10.416 1.00 75.56 300 ALA A O 1
ATOM 2295 N N . TRP A 1 301 ? -2.956 6.822 9.836 1.00 69.62 301 TRP A N 1
ATOM 2296 C CA . TRP A 1 301 ? -4.253 7.206 10.434 1.00 69.62 301 TRP A CA 1
ATOM 2297 C C . TRP A 1 301 ? -4.411 6.898 11.922 1.00 69.62 301 TRP A C 1
ATOM 2299 O O . TRP A 1 301 ? -5.193 7.546 12.631 1.00 69.62 301 TRP A O 1
ATOM 2309 N N . VAL A 1 302 ? -3.695 5.898 12.421 1.00 59.31 302 VAL A N 1
ATOM 2310 C CA . VAL A 1 302 ? -3.421 5.835 13.856 1.00 59.31 302 VAL A CA 1
ATOM 2311 C C . VAL A 1 302 ? -2.540 7.049 14.140 1.00 59.31 302 VAL A C 1
ATOM 2313 O O . VAL A 1 302 ? -1.633 7.287 13.354 1.00 59.31 302 VAL A O 1
ATOM 2316 N N . ASP A 1 303 ? -2.820 7.853 15.173 1.00 50.53 303 ASP A N 1
ATOM 2317 C CA . ASP A 1 303 ? -1.990 9.017 15.541 1.00 50.53 303 ASP A CA 1
ATOM 2318 C C . ASP A 1 303 ? -0.639 8.509 16.064 1.00 50.53 303 ASP A C 1
ATOM 2320 O O . ASP A 1 303 ? -0.341 8.528 17.258 1.00 50.53 303 ASP A O 1
ATOM 2324 N N . SER A 1 304 ? 0.130 7.931 15.147 1.00 48.62 304 SER A N 1
ATOM 2325 C CA . SER A 1 304 ? 1.375 7.256 15.392 1.00 48.62 304 SER A CA 1
ATOM 2326 C C . SER A 1 304 ? 2.331 8.315 15.916 1.00 48.62 304 SER A C 1
ATOM 2328 O O . SER A 1 304 ? 2.490 9.355 15.277 1.00 48.62 304 SER A O 1
ATOM 2330 N N . PRO A 1 305 ? 2.999 8.075 17.053 1.00 46.94 305 PRO A N 1
ATOM 2331 C CA . PRO A 1 305 ? 4.043 8.971 17.532 1.00 46.94 305 PRO A CA 1
ATOM 2332 C C . PRO A 1 305 ? 5.282 8.954 16.618 1.00 46.94 305 PRO A C 1
ATOM 2334 O O . PRO A 1 305 ? 6.279 9.600 16.935 1.00 46.94 305 PRO A O 1
ATOM 2337 N N . ASP A 1 306 ? 5.248 8.195 15.517 1.00 54.91 306 ASP A N 1
ATOM 2338 C CA . ASP A 1 306 ? 6.281 8.171 14.494 1.00 54.91 306 ASP A CA 1
ATOM 2339 C C . ASP A 1 306 ? 6.308 9.516 13.755 1.00 54.91 306 ASP A C 1
ATOM 2341 O O . ASP A 1 306 ? 5.527 9.775 12.840 1.00 54.91 306 ASP A O 1
ATOM 2345 N N . SER A 1 307 ? 7.233 10.382 14.174 1.00 50.50 307 SER A N 1
ATOM 2346 C CA . SER A 1 307 ? 7.459 11.706 13.590 1.00 50.50 307 SER A CA 1
ATOM 2347 C C . SER A 1 307 ? 7.919 11.666 12.130 1.00 50.50 307 SER A C 1
ATOM 2349 O O . SER A 1 307 ? 8.095 12.728 11.547 1.00 50.50 307 SER A O 1
ATOM 2351 N N . SER A 1 308 ? 8.151 10.475 11.565 1.00 61.81 308 SER A N 1
ATOM 2352 C CA . SER A 1 308 ? 8.502 10.280 10.154 1.00 61.81 308 SER A CA 1
ATOM 2353 C C . SER A 1 308 ? 7.304 10.324 9.205 1.00 61.81 308 SER A C 1
ATOM 2355 O O . SER A 1 308 ? 7.500 10.173 8.005 1.00 61.81 308 SER A O 1
ATOM 2357 N N . ILE A 1 309 ? 6.071 10.472 9.705 1.00 64.81 309 ILE A N 1
ATOM 2358 C CA . ILE A 1 309 ? 4.868 10.423 8.869 1.00 64.81 309 ILE A CA 1
ATOM 2359 C C . ILE A 1 309 ? 4.255 11.819 8.705 1.00 64.81 309 ILE A C 1
ATOM 2361 O O . ILE A 1 309 ? 3.744 12.399 9.664 1.00 64.81 309 ILE A O 1
ATOM 2365 N N . GLU A 1 310 ? 4.225 12.328 7.470 1.00 72.81 310 GLU A N 1
ATOM 2366 C CA . GLU A 1 310 ? 3.496 13.548 7.096 1.00 72.81 310 GLU A CA 1
ATOM 2367 C C . GLU A 1 310 ? 2.227 13.195 6.313 1.00 72.81 310 GLU A C 1
ATOM 2369 O O . GLU A 1 310 ? 2.238 12.333 5.434 1.00 72.81 310 GLU A O 1
ATOM 2374 N N . ILE A 1 311 ? 1.113 13.862 6.631 1.00 71.69 311 ILE A N 1
ATOM 2375 C CA . ILE A 1 311 ? -0.197 13.571 6.040 1.00 71.69 311 ILE A CA 1
ATOM 2376 C C . ILE A 1 311 ? -0.924 14.872 5.739 1.00 71.69 311 ILE A C 1
ATOM 2378 O O . ILE A 1 311 ? -1.263 15.630 6.655 1.00 71.69 311 ILE A O 1
ATOM 2382 N N . GLN A 1 312 ? -1.308 15.072 4.481 1.00 74.94 312 GLN A N 1
ATOM 2383 C CA . GLN A 1 312 ? -2.271 16.115 4.145 1.00 74.94 312 GLN A CA 1
ATOM 2384 C C . GLN A 1 312 ? -3.706 15.605 4.364 1.00 74.94 312 GLN A C 1
ATOM 2386 O O . GLN A 1 312 ? -4.380 15.141 3.449 1.00 74.94 312 GLN A O 1
ATOM 2391 N N . LYS A 1 313 ? -4.180 15.672 5.618 1.00 61.81 313 LYS A N 1
ATOM 2392 C CA . LYS A 1 313 ? -5.472 15.089 6.044 1.00 61.81 313 LYS A CA 1
ATOM 2393 C C . LYS A 1 313 ? -6.713 15.756 5.424 1.00 61.81 313 LYS A C 1
ATOM 2395 O O . LYS A 1 313 ? -7.751 15.114 5.343 1.00 61.81 313 LYS A O 1
ATOM 2400 N N . GLY A 1 314 ? -6.642 17.021 4.993 1.00 64.94 314 GLY A N 1
ATOM 2401 C CA . GLY A 1 314 ? -7.825 17.806 4.581 1.00 64.94 314 GLY A CA 1
ATOM 2402 C C . GLY A 1 314 ? -8.581 17.274 3.353 1.00 64.94 314 GLY A C 1
ATOM 2403 O O . GLY A 1 314 ? -9.737 17.627 3.141 1.00 64.94 314 GLY A O 1
ATOM 2404 N N . SER A 1 315 ? -7.937 16.412 2.576 1.00 75.38 315 SER A N 1
ATOM 2405 C CA . SER A 1 315 ? -8.405 15.864 1.300 1.00 75.38 315 SER A CA 1
ATOM 2406 C C . SER A 1 315 ? -8.544 14.340 1.310 1.00 75.38 315 SER A C 1
ATOM 2408 O O . SER A 1 315 ? -8.960 13.747 0.314 1.00 75.38 315 SER A O 1
ATOM 2410 N N . MET A 1 316 ? -8.224 13.697 2.439 1.00 85.38 316 MET A N 1
ATOM 2411 C CA . MET A 1 316 ? -8.279 12.249 2.607 1.00 85.38 316 MET A CA 1
ATOM 2412 C C . MET A 1 316 ? -9.283 11.882 3.691 1.00 85.38 316 MET A C 1
ATOM 2414 O O . MET A 1 316 ? -9.228 12.390 4.809 1.00 85.38 316 MET A O 1
ATOM 2418 N N . ARG A 1 317 ? -10.192 10.961 3.377 1.00 85.75 317 ARG A N 1
ATOM 2419 C CA . ARG A 1 317 ? -11.209 10.485 4.320 1.00 85.75 317 ARG A CA 1
ATOM 2420 C C . ARG A 1 317 ? -11.198 8.964 4.415 1.00 85.75 317 ARG A C 1
ATOM 2422 O O . ARG A 1 317 ? -10.962 8.311 3.398 1.00 85.75 317 ARG A O 1
ATOM 2429 N N . PRO A 1 318 ? -11.516 8.386 5.583 1.00 82.94 318 PRO A N 1
ATOM 2430 C CA . PRO A 1 318 ? -11.859 6.975 5.657 1.00 82.94 318 PRO A CA 1
ATOM 2431 C C . PRO A 1 318 ? -12.984 6.628 4.674 1.00 82.94 318 PRO A C 1
ATOM 2433 O O . PRO A 1 318 ? -13.849 7.462 4.361 1.00 82.94 318 PRO A O 1
ATOM 2436 N N . CYS A 1 319 ? -12.965 5.396 4.181 1.00 79.94 319 CYS A N 1
ATOM 2437 C CA . CYS A 1 319 ? -14.070 4.873 3.388 1.00 79.94 319 CYS A CA 1
ATOM 2438 C C . CYS A 1 319 ? -15.361 4.819 4.211 1.00 79.94 319 CYS A C 1
ATOM 2440 O O . CYS A 1 319 ? -15.352 4.667 5.431 1.00 79.94 319 CYS A O 1
ATOM 2442 N N . THR A 1 320 ? -16.483 4.963 3.519 1.00 76.56 320 THR A N 1
ATOM 2443 C CA . THR A 1 320 ? -17.834 4.845 4.068 1.00 76.56 320 THR A CA 1
ATOM 2444 C C . THR A 1 320 ? -18.503 3.592 3.514 1.00 76.56 320 THR A C 1
ATOM 2446 O O . THR A 1 320 ? -18.052 3.043 2.511 1.00 76.56 320 THR A O 1
ATOM 2449 N N . ALA A 1 321 ? -19.622 3.166 4.104 1.00 67.56 321 ALA A N 1
ATOM 2450 C CA . ALA A 1 321 ? -20.371 2.007 3.612 1.00 67.56 321 ALA A CA 1
ATOM 2451 C C . ALA A 1 321 ? -20.751 2.127 2.120 1.00 67.56 321 ALA A C 1
ATOM 2453 O O . ALA A 1 321 ? -20.754 1.137 1.398 1.00 67.56 321 ALA A O 1
ATOM 2454 N N . SER A 1 322 ? -21.017 3.337 1.613 1.00 71.25 322 SER A N 1
ATOM 2455 C CA . SER A 1 322 ? -21.307 3.536 0.186 1.00 71.25 322 SER A CA 1
ATOM 2456 C C . SER A 1 322 ? -20.084 3.351 -0.715 1.00 71.25 322 SER A C 1
ATOM 2458 O O . SER A 1 322 ? -20.246 3.046 -1.894 1.00 71.25 322 SER A O 1
ATOM 2460 N N . ASP A 1 323 ? -18.865 3.496 -0.193 1.00 77.69 323 ASP A N 1
ATOM 2461 C CA . ASP A 1 323 ? -17.646 3.208 -0.947 1.00 77.69 323 ASP A CA 1
ATOM 2462 C C . ASP A 1 323 ? -17.410 1.690 -1.085 1.00 77.69 323 ASP A C 1
ATOM 2464 O O . ASP A 1 323 ? -16.732 1.258 -2.020 1.00 77.69 323 ASP A O 1
ATOM 2468 N N . GLU A 1 324 ? -18.001 0.875 -0.211 1.00 68.19 324 GLU A N 1
ATOM 2469 C CA . GLU A 1 324 ? -17.858 -0.586 -0.217 1.00 68.19 324 GLU A CA 1
ATOM 2470 C C . GLU A 1 324 ? -18.843 -1.293 -1.161 1.00 68.19 324 GLU A C 1
ATOM 2472 O O . GLU A 1 324 ? -18.509 -2.340 -1.698 1.00 68.19 324 GLU A O 1
ATOM 2477 N N . LEU A 1 325 ? -20.019 -0.706 -1.412 1.00 59.16 325 LEU A N 1
ATOM 2478 C CA . LEU A 1 325 ? -21.163 -1.362 -2.073 1.00 59.16 325 LEU A CA 1
ATOM 2479 C C . LEU A 1 325 ? -21.136 -1.398 -3.617 1.00 59.16 325 LEU A C 1
ATOM 2481 O O . LEU A 1 325 ? -22.082 -1.897 -4.223 1.00 59.16 325 LEU A O 1
ATOM 2485 N N . TYR A 1 326 ? -20.105 -0.856 -4.269 1.00 50.53 326 TYR A N 1
ATOM 2486 C CA . TYR A 1 326 ? -19.981 -0.897 -5.734 1.00 50.53 326 TYR A CA 1
ATOM 2487 C C . TYR A 1 326 ? -19.181 -2.137 -6.162 1.00 50.53 326 TYR A C 1
ATOM 2489 O O . TYR A 1 326 ? -17.968 -2.052 -6.367 1.00 50.53 326 TYR A O 1
ATOM 2497 N N . GLU A 1 327 ? -19.875 -3.276 -6.247 1.00 45.88 327 GLU A N 1
ATOM 2498 C CA . GLU A 1 327 ? -19.435 -4.502 -6.941 1.00 45.88 327 GLU A CA 1
ATOM 2499 C C . GLU A 1 327 ? -19.789 -4.446 -8.440 1.00 45.88 327 GLU A C 1
ATOM 2501 O O . GLU A 1 327 ? -20.939 -4.077 -8.778 1.00 45.88 327 GLU A O 1
#

Secondary structure (DSSP, 8-state):
-PPP---SSEEEEE--SSS-HHHHHHHIIIIIGGG--TTS-EEEEEEE-S--S--SHHHHHHHHHHHHHHHHTTEEEEEEEES-GGG--HHHHHHH-SSGGGEEEESSHHHHHHHHHHHT-TTTEEEEESS--EEETTGGGG--SSEEEEEEEEE----TT--SSSEEEEEEEE-SSS-EEEEEEETTS-EEEEEE-SS-EEEEEES-SS---TT--EEEEEEEETTEEEEEEE-TTS-EEEEEEE-SSS--S---TT-EEEES--PPTTSTT--TTSPPPPEEEEEEEEETTB-HHHHHHS--S-TTEEE-GGGEEE--HHHH---

InterPro domains:
  IPR001791 Laminin G domain [PF02210] (170-292)
  IPR001791 Laminin G domain [PS50025] (123-319)
  IPR001791 Laminin G domain [cd00110] (129-287)
  IPR002035 von Willebrand factor, type A [PF00092] (16-111)
  IPR002035 von Willebrand factor, type A [PS50234] (21-120)
  IPR013320 Concanavalin A-like lectin/glucanase domain superfamily [SSF49899] (123-294)
  IPR036465 von Willebrand factor A-like domain superfamily [G3DSA:3.40.50.410] (10-125)
  IPR036465 von Willebrand factor A-like domain superfamily [SSF53300] (21-116)

Organism: NCBI:txid174260

Foldseek 3Di:
DDDDDDDPALEDADDDDPDAPLVSLQCCLPPPLVPDDPPHAAEYEYEELQDDPDDDPVSLVSLLVSLVSCVVSNYAYAYEHEADPVRHNVVSSVSNHPDPQSYHYANHDVSVVVCVCSNVQQQQKKAFAQQKKKKFWQCVVVADFQKKKWKKKWAFPDDDPPPDPQKAFAKKKAAPAPWIWTWIDGQFFWTWTWTDQRAAIDIDTDDDGRDGSNLAIKIWIWMGGFQKIKIWIAGDVGDITMDIDGGDDDGRTRDGGRMMMMGQAWDDPPPPHTDPPHHTGHHGMMGNTDMSNDRRRNCQSPPHPNPRMDIPVPRMDRDDPVSVPRD

Sequence (327 aa):
MEKWIILSLSLFALAHQTKGIDEALNAATNDVFSAARTSVRRIAVVLSDGKQGSQGSTVDGNIKTATENLRKLGVRVLAVATGPAQSQDTRILRMVTERDEDLVQADDFDALLGKLPGILSCGSCVCTNGDGYIIIDNYETKKNRERDDIRFEFKSALTGTDAGTGKRIIMHIESDYVDQLYVGYTMQTALEYKFDLGSGARLIMGGAVDHNIGNKWEKVHMTRVDRNGRIEVTYVGGDQIATTAESPGSSNRLDIPSSQGYFLGSPPEGINGGLTHLPPNFIGCIRYFSVDEYEPIVNAWVDSPDSSIEIQKGSMRPCTASDELYE